Protein AF-A0A7C4Z9X2-F1 (afdb_monomer_lite)

Secondary structure (DSSP, 8-state):
-TTPPPPGGG-EE-TTSPEE-SHHHHHHHHHH--HHHHHHHEETTEEHHHHHHHHHH--HHHHHHHHH--SHHHHHHHHHHHHHHHHHHHHHHHHTTS---------------GGGG-SSSGGGGS-HHHHHHHHHHHHHHHHHHHHHHHHHHSPPPHHHHHHHHHHHHHHHHHHHHHHHHHHTT---HHHHHHHHTHHHHHHHHHHH--HHHHHHHHHHHHHHHHHHHHHHHS----HHHHHHHHTT-PPPTT-

Sequence (255 aa):
MIDKKISEDAYFHVKDGPILSSLLALRIYLRTISYAEFTNHVAAGKNDFADWVEDAFDEKELAKKMRLAQTREQLVWLLDDAFSDWRMEKVIAEQSVEQLPVTTVQGGVQYTDPVELAKEGEFEKYSPDIVRRNEEIGKKYEGIAKNLQQALQNPIPKNIEALTEKIKQRYVDLQVKVSEARRSGKDMLIPALVLRRFPPKLALAQVTREEKDFMIAATILDEAEYELKEAIAQKVQDFKKEVLELAGLAKPPGS

pLDDT: mean 85.67, std 16.79, range [31.86, 98.38]

Radius of gyration: 24.95 Å; chains: 1; bounding box: 63×64×67 Å

Foldseek 3Di:
DQPDFFDPVLWDDQPPDDIHGGLVSVLVCLVVDDPVSCCVQADDQGHVVLVSCCPGVVPPVLSVQVSPDRHSVSNNVSSVVVVVVVVVVVVCVVVVVDDDDDDDDDDDDDDDDPPVPPPDDCPVVPPPVVVVVVVVVVVVVVVVVVLLVVLVVDDQPPVLVVLLVVLVVLLVVLVVLLVVCVVVVFDSPVLVVLSVVQPVLSVVCRSVVDPVSSVVSVVSSVVSVVSSVVRSPDDPPPVVQVVCVVVVNRDDVPD

Structure (mmCIF, N/CA/C/O backbone):
data_AF-A0A7C4Z9X2-F1
#
_entry.id   AF-A0A7C4Z9X2-F1
#
loop_
_atom_site.group_PDB
_atom_site.id
_atom_site.type_symbol
_atom_site.label_atom_id
_atom_site.label_alt_id
_atom_site.label_comp_id
_atom_site.label_asym_id
_atom_site.label_entity_id
_atom_site.label_seq_id
_atom_site.pdbx_PDB_ins_code
_atom_site.Cartn_x
_atom_site.Cartn_y
_atom_site.Cartn_z
_atom_site.occupancy
_atom_site.B_iso_or_equiv
_atom_site.auth_seq_id
_atom_site.auth_comp_id
_atom_site.auth_asym_id
_atom_site.auth_atom_id
_atom_site.pdbx_PDB_model_num
ATOM 1 N N . MET A 1 1 ? -9.774 -15.233 2.588 1.00 64.12 1 MET A N 1
ATOM 2 C CA . MET A 1 1 ? -10.486 -14.966 1.323 1.00 64.12 1 MET A CA 1
ATOM 3 C C . MET A 1 1 ? -9.575 -14.300 0.305 1.00 64.12 1 MET A C 1
ATOM 5 O O . MET A 1 1 ? -9.397 -14.851 -0.766 1.00 64.12 1 MET A O 1
ATOM 9 N N . ILE A 1 2 ? -8.877 -13.225 0.668 1.00 71.00 2 ILE A N 1
ATOM 10 C CA . ILE A 1 2 ? -7.896 -12.551 -0.202 1.00 71.00 2 ILE A CA 1
ATOM 11 C C . ILE A 1 2 ? -6.732 -13.443 -0.678 1.00 71.00 2 ILE A C 1
ATOM 13 O O . ILE A 1 2 ? -6.324 -13.342 -1.831 1.00 71.00 2 ILE A O 1
ATOM 17 N N . ASP A 1 3 ? -6.251 -14.355 0.171 1.00 74.44 3 ASP A N 1
ATOM 18 C CA . ASP A 1 3 ? -5.209 -15.337 -0.185 1.00 74.44 3 ASP A CA 1
ATOM 19 C C . ASP A 1 3 ? -5.788 -16.660 -0.718 1.00 74.44 3 ASP A C 1
ATOM 21 O O . ASP A 1 3 ? -5.108 -17.692 -0.729 1.00 74.44 3 ASP A O 1
ATOM 25 N N . LYS A 1 4 ? -7.074 -16.682 -1.100 1.00 87.50 4 LYS A N 1
ATOM 26 C CA . LYS A 1 4 ? -7.695 -17.878 -1.675 1.00 87.50 4 LYS A CA 1
ATOM 27 C C . LYS A 1 4 ? -6.943 -18.225 -2.957 1.00 87.50 4 LYS A C 1
ATOM 29 O O . LYS A 1 4 ? -6.923 -17.448 -3.908 1.00 87.50 4 LYS A O 1
ATOM 34 N N . LYS A 1 5 ? -6.323 -19.405 -2.970 1.00 91.81 5 LYS A N 1
ATOM 35 C CA . LYS A 1 5 ? -5.740 -19.966 -4.185 1.00 91.81 5 LYS A CA 1
ATOM 36 C C . LYS A 1 5 ? -6.874 -20.372 -5.113 1.00 91.81 5 LYS A C 1
ATOM 38 O O . LYS A 1 5 ? -7.728 -21.168 -4.724 1.00 91.81 5 LYS A O 1
ATOM 43 N N . ILE A 1 6 ? -6.863 -19.819 -6.313 1.00 96.06 6 ILE A N 1
ATOM 44 C CA . ILE A 1 6 ? -7.743 -20.218 -7.407 1.00 96.06 6 ILE A CA 1
ATOM 45 C C . ILE A 1 6 ? -6.983 -21.170 -8.334 1.00 96.06 6 ILE A C 1
ATOM 47 O O . ILE A 1 6 ? -5.751 -21.217 -8.310 1.00 96.06 6 ILE A O 1
ATOM 51 N N . SER A 1 7 ? -7.720 -21.966 -9.100 1.00 96.50 7 SER A N 1
ATOM 52 C CA . SER A 1 7 ? -7.134 -22.873 -10.086 1.00 96.50 7 SER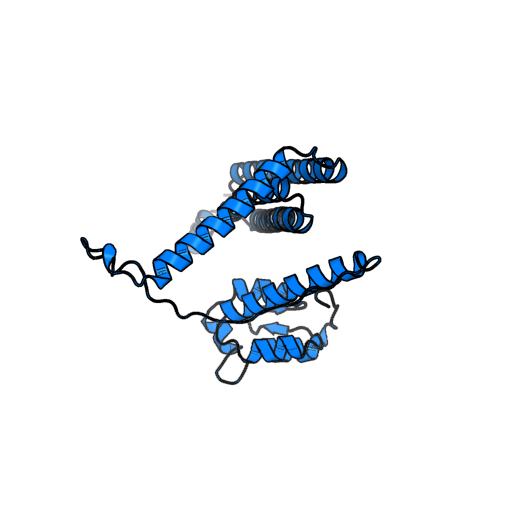 A CA 1
ATOM 53 C C . SER A 1 7 ? -6.625 -22.090 -11.307 1.00 96.50 7 SER A C 1
ATOM 55 O O . SER A 1 7 ? -7.079 -20.975 -11.560 1.00 96.50 7 SER A O 1
ATOM 57 N N . GLU A 1 8 ? -5.652 -22.639 -12.040 1.00 96.12 8 GLU A N 1
ATOM 58 C CA . GLU A 1 8 ? -4.988 -21.939 -13.155 1.00 96.12 8 GLU A CA 1
ATOM 59 C C . GLU A 1 8 ? -5.938 -21.623 -14.318 1.00 96.12 8 GLU A C 1
ATOM 61 O O . GLU A 1 8 ? -5.779 -20.612 -14.993 1.00 96.12 8 GLU A O 1
ATOM 66 N N . ASP A 1 9 ? -6.963 -22.451 -14.518 1.00 97.38 9 ASP A N 1
ATOM 67 C CA . ASP A 1 9 ? -8.052 -22.230 -15.476 1.00 97.38 9 ASP A CA 1
ATOM 68 C C . ASP A 1 9 ? -8.963 -21.054 -15.096 1.00 97.38 9 ASP A C 1
ATOM 70 O O . ASP A 1 9 ? -9.650 -20.507 -15.956 1.00 97.38 9 ASP A O 1
ATOM 74 N N . ALA A 1 10 ? -8.938 -20.638 -13.829 1.00 97.38 10 ALA A N 1
ATOM 75 C CA . ALA A 1 10 ? -9.663 -19.478 -13.327 1.00 97.38 10 ALA A CA 1
ATOM 76 C C . ALA A 1 10 ? -8.807 -18.200 -13.307 1.00 97.38 10 ALA A C 1
ATOM 78 O O . ALA A 1 10 ? -9.257 -17.177 -12.789 1.00 97.38 10 ALA A O 1
ATOM 79 N N . TYR A 1 11 ? -7.574 -18.217 -13.823 1.00 98.12 11 TYR A N 1
ATOM 80 C CA . TYR A 1 11 ? -6.762 -17.004 -13.912 1.00 98.12 11 TYR A CA 1
ATOM 81 C C . TYR A 1 11 ? -7.354 -15.995 -14.901 1.00 98.12 11 TYR A C 1
ATOM 83 O O . TYR A 1 11 ? -7.917 -16.350 -15.936 1.00 98.12 11 TYR A O 1
ATOM 91 N N . PHE A 1 12 ? -7.193 -14.706 -14.603 1.00 97.88 12 PHE A N 1
ATOM 92 C CA . PHE A 1 12 ? -7.608 -13.651 -15.520 1.00 97.88 12 PHE A CA 1
ATOM 93 C C . PHE A 1 12 ? -6.487 -13.347 -16.509 1.00 97.88 12 PHE A C 1
ATOM 95 O O . PHE A 1 12 ? -5.417 -12.862 -16.128 1.00 97.88 12 PHE A O 1
ATOM 102 N N . HIS A 1 13 ? -6.742 -13.612 -17.786 1.00 97.38 13 HIS A N 1
ATOM 103 C CA . HIS A 1 13 ? -5.801 -13.344 -18.866 1.00 97.38 13 HIS A CA 1
ATOM 104 C C . HIS A 1 13 ? -6.081 -11.973 -19.480 1.00 97.38 13 HIS A C 1
ATOM 106 O O . HIS A 1 13 ? -6.995 -11.806 -20.289 1.00 97.38 13 HIS A O 1
ATOM 112 N N . VAL A 1 14 ? -5.272 -10.986 -19.104 1.00 95.94 14 VAL A N 1
ATOM 113 C CA . VAL A 1 14 ? -5.287 -9.672 -19.745 1.00 95.94 14 VAL A CA 1
ATOM 114 C C . VAL A 1 14 ? -4.715 -9.808 -21.158 1.00 95.94 14 VAL A C 1
ATOM 116 O O . VAL A 1 14 ? -3.639 -10.376 -21.333 1.00 95.94 14 VAL A O 1
ATOM 119 N N . LYS A 1 15 ? -5.422 -9.278 -22.166 1.00 89.25 15 LYS A N 1
ATOM 120 C CA . LYS A 1 15 ? -5.135 -9.495 -23.598 1.00 89.25 15 LYS A CA 1
ATOM 121 C C . LYS A 1 15 ? -3.672 -9.242 -23.992 1.00 89.25 15 LYS A C 1
ATOM 123 O O . LYS A 1 15 ? -3.125 -10.018 -24.764 1.00 89.25 15 LYS A O 1
ATOM 128 N N . ASP A 1 16 ? -3.062 -8.200 -23.434 1.00 90.50 16 ASP A N 1
ATOM 129 C CA . ASP A 1 16 ? -1.675 -7.794 -23.703 1.00 90.50 16 ASP A CA 1
ATOM 130 C C . ASP A 1 16 ? -0.889 -7.558 -22.398 1.00 90.50 16 ASP A C 1
ATOM 132 O O . ASP A 1 16 ? 0.103 -6.829 -22.367 1.00 90.50 16 ASP A O 1
ATOM 136 N N . GLY A 1 17 ? -1.360 -8.145 -21.295 1.00 92.25 17 GLY A N 1
ATOM 137 C CA . GLY A 1 17 ? -0.909 -7.808 -19.950 1.00 92.25 17 GLY A CA 1
ATOM 138 C C . GLY A 1 17 ? -0.559 -9.020 -19.089 1.00 92.25 17 GLY A C 1
ATOM 139 O O . GLY A 1 17 ? -0.419 -10.141 -19.583 1.00 92.25 17 GLY A O 1
ATOM 140 N N . PRO A 1 18 ? -0.368 -8.802 -17.779 1.00 95.44 18 PRO A N 1
ATOM 141 C CA . PRO A 1 18 ? -0.047 -9.876 -16.854 1.00 95.44 18 PRO A CA 1
ATOM 142 C C . PRO A 1 18 ? -1.241 -10.815 -16.650 1.00 95.44 18 PRO A C 1
ATOM 144 O O . PRO A 1 18 ? -2.403 -10.432 -16.780 1.00 95.44 18 PRO A O 1
ATOM 147 N N . ILE A 1 19 ? -0.940 -12.048 -16.251 1.00 97.44 19 ILE A N 1
ATOM 148 C CA . ILE A 1 19 ? -1.946 -12.989 -15.759 1.00 97.44 19 ILE A CA 1
ATOM 149 C C . ILE A 1 19 ? -2.253 -12.634 -14.302 1.00 97.44 19 ILE A C 1
ATOM 151 O O . ILE A 1 19 ? -1.339 -12.563 -13.476 1.00 97.44 19 ILE A O 1
ATOM 155 N N . LEU A 1 20 ? -3.528 -12.420 -13.973 1.00 97.50 20 LEU A N 1
ATOM 156 C CA . LEU A 1 20 ? -3.952 -12.122 -12.605 1.00 97.50 20 LEU A CA 1
ATOM 157 C C . LEU A 1 20 ? -4.438 -13.407 -11.932 1.00 97.50 20 LEU A C 1
ATOM 159 O O . LEU A 1 20 ? -5.389 -14.042 -12.381 1.00 97.50 20 LEU A O 1
ATOM 163 N N . SER A 1 21 ? -3.782 -13.776 -10.835 1.00 96.19 21 SER A N 1
ATOM 164 C CA . SER A 1 21 ? -4.060 -15.001 -10.071 1.00 96.19 21 SER A CA 1
ATOM 165 C 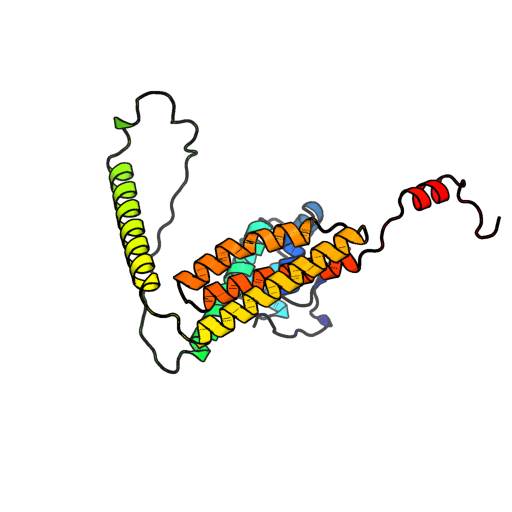C . SER A 1 21 ? -4.581 -14.737 -8.653 1.00 96.19 21 SER A C 1
ATOM 167 O O . SER A 1 21 ? -4.825 -15.669 -7.893 1.00 96.19 21 SER A O 1
ATOM 169 N N . SER A 1 22 ? -4.726 -13.467 -8.260 1.00 96.25 22 SER A N 1
ATOM 170 C CA . SER A 1 22 ? -5.201 -13.055 -6.932 1.00 96.25 22 SER A CA 1
ATOM 171 C C . SER A 1 22 ? -5.831 -11.661 -6.963 1.00 96.25 22 SER A C 1
ATOM 173 O O . SER A 1 22 ? -5.515 -10.847 -7.836 1.00 96.25 22 SER A O 1
ATOM 175 N N . LEU A 1 23 ? -6.652 -11.341 -5.955 1.00 96.06 23 LEU A N 1
ATOM 176 C CA . LEU A 1 23 ? -7.191 -9.987 -5.759 1.00 96.06 23 LEU A CA 1
ATOM 177 C C . LEU A 1 23 ? -6.084 -8.943 -5.536 1.00 96.06 23 LEU A C 1
ATOM 179 O O . LEU A 1 23 ? -6.234 -7.784 -5.920 1.00 96.06 23 LEU A O 1
ATOM 183 N N . LEU A 1 24 ? -4.947 -9.345 -4.954 1.00 93.12 24 LEU A N 1
ATOM 184 C CA . LEU A 1 24 ? -3.793 -8.462 -4.779 1.00 93.12 24 LEU A CA 1
ATOM 185 C C . LEU A 1 24 ? -3.137 -8.135 -6.123 1.00 93.12 24 LEU A C 1
ATOM 187 O O . LEU A 1 24 ? -2.832 -6.970 -6.378 1.00 93.12 24 LEU A O 1
ATOM 191 N N . ALA A 1 25 ? -2.966 -9.137 -6.992 1.00 94.50 25 ALA A N 1
ATOM 192 C CA . ALA A 1 25 ? -2.464 -8.926 -8.347 1.00 94.50 25 ALA A CA 1
ATOM 193 C C . ALA A 1 25 ? -3.390 -7.990 -9.135 1.00 94.50 25 ALA A C 1
ATOM 195 O O . ALA A 1 25 ? -2.906 -7.047 -9.757 1.00 94.50 25 ALA A O 1
ATOM 196 N N . LEU A 1 26 ? -4.712 -8.175 -9.026 1.00 97.12 26 LEU A N 1
ATOM 197 C CA . LEU A 1 26 ? -5.694 -7.263 -9.616 1.00 97.12 26 LEU A CA 1
ATOM 198 C C . LEU A 1 26 ? -5.560 -5.840 -9.071 1.00 97.12 26 LEU A C 1
ATOM 200 O O . LEU A 1 26 ? -5.526 -4.895 -9.850 1.00 97.12 26 LEU A O 1
ATOM 204 N N . ARG A 1 27 ? -5.439 -5.663 -7.753 1.00 95.75 27 ARG A N 1
ATOM 205 C CA . ARG A 1 27 ? -5.253 -4.342 -7.137 1.00 95.75 27 ARG A CA 1
ATOM 206 C C . ARG A 1 27 ? -3.993 -3.638 -7.646 1.00 95.75 27 ARG A C 1
ATOM 208 O O . ARG A 1 27 ? -4.036 -2.442 -7.920 1.00 95.75 27 ARG A O 1
ATOM 215 N N . ILE A 1 28 ? -2.873 -4.357 -7.736 1.00 93.25 28 ILE A N 1
ATOM 216 C CA . ILE A 1 28 ? -1.605 -3.817 -8.250 1.00 93.25 28 ILE A CA 1
ATOM 217 C C . ILE A 1 28 ? -1.766 -3.439 -9.723 1.00 93.25 28 ILE A C 1
ATOM 219 O O . ILE A 1 28 ? -1.449 -2.313 -10.099 1.00 93.25 28 ILE A O 1
ATOM 223 N N . TYR A 1 29 ? -2.326 -4.341 -10.529 1.00 96.81 29 TYR A N 1
ATOM 224 C CA . TYR A 1 29 ? -2.567 -4.117 -11.949 1.00 96.81 29 TYR A CA 1
ATOM 225 C C . TYR A 1 29 ? -3.504 -2.927 -12.197 1.00 96.81 29 TYR A C 1
ATOM 227 O O . TYR A 1 29 ? -3.189 -2.055 -12.997 1.00 96.81 29 TYR A O 1
ATOM 235 N N . LEU A 1 30 ? -4.593 -2.789 -11.435 1.00 97.12 30 LEU A N 1
ATOM 236 C CA . LEU A 1 30 ? -5.489 -1.633 -11.520 1.00 97.12 30 LEU A CA 1
ATOM 237 C C . LEU A 1 30 ? -4.800 -0.307 -11.183 1.00 97.12 30 LEU A C 1
ATOM 239 O O . LEU A 1 30 ? -5.279 0.732 -11.607 1.00 97.12 30 LEU A O 1
ATOM 243 N N . ARG A 1 31 ? -3.688 -0.282 -10.444 1.00 95.81 31 ARG A N 1
ATOM 244 C CA . ARG A 1 31 ? -2.950 0.970 -10.193 1.00 95.81 31 ARG A CA 1
ATOM 245 C C . ARG A 1 31 ? -2.045 1.368 -11.356 1.00 95.81 31 ARG A C 1
ATOM 247 O O . ARG A 1 31 ? -1.718 2.546 -11.482 1.00 95.81 31 ARG A O 1
ATOM 254 N N . THR A 1 32 ? -1.654 0.412 -12.194 1.00 93.94 32 THR A N 1
ATOM 255 C CA . THR A 1 32 ? -0.685 0.611 -13.280 1.00 93.94 32 THR A CA 1
ATOM 256 C C . THR A 1 32 ? -1.305 0.532 -14.674 1.00 93.94 32 THR A C 1
ATOM 258 O O . THR A 1 32 ? -0.707 1.043 -15.619 1.00 93.94 32 THR A O 1
ATOM 261 N N . ILE A 1 33 ? -2.506 -0.041 -14.809 1.00 96.38 33 ILE A N 1
ATOM 262 C CA . ILE A 1 33 ? -3.223 -0.184 -16.079 1.00 96.38 33 ILE A CA 1
ATOM 263 C C . ILE A 1 33 ? -3.446 1.175 -16.753 1.00 96.38 33 ILE A C 1
ATOM 265 O O . ILE A 1 33 ? -3.785 2.180 -16.108 1.00 96.38 33 ILE A O 1
ATOM 269 N N . SER A 1 34 ? -3.262 1.193 -18.075 1.00 95.25 34 SER A N 1
ATOM 270 C CA . SER A 1 34 ? -3.529 2.365 -18.905 1.00 95.25 34 SER A CA 1
ATOM 271 C C . SER A 1 34 ? -5.034 2.633 -19.028 1.00 95.25 34 SER A C 1
ATOM 273 O O . SER A 1 34 ? -5.857 1.728 -18.909 1.00 95.25 34 SER A O 1
ATOM 275 N N . TYR A 1 35 ? -5.415 3.882 -19.308 1.00 94.56 35 TYR A N 1
ATOM 276 C CA . TYR A 1 35 ? -6.829 4.230 -19.486 1.00 94.56 35 TYR A CA 1
ATOM 277 C C . TYR A 1 35 ? -7.486 3.450 -20.638 1.00 94.56 35 TYR A C 1
ATOM 279 O O . TYR A 1 35 ? -8.582 2.924 -20.472 1.00 94.56 35 TYR A O 1
ATOM 287 N N . ALA A 1 36 ? -6.799 3.330 -21.780 1.00 95.00 36 ALA A N 1
ATOM 288 C CA . ALA A 1 36 ? -7.320 2.627 -22.953 1.00 95.00 36 ALA A CA 1
ATOM 289 C C . ALA A 1 36 ? -7.579 1.137 -22.668 1.00 95.00 36 ALA A C 1
ATOM 291 O O . ALA A 1 36 ? -8.615 0.591 -23.043 1.00 95.00 36 ALA A O 1
ATOM 292 N N . GLU A 1 37 ? -6.656 0.486 -21.965 1.00 95.44 37 GLU A N 1
ATOM 293 C CA . GLU A 1 37 ? -6.790 -0.916 -21.569 1.00 95.44 37 GLU A CA 1
ATOM 294 C C . GLU A 1 37 ? -7.879 -1.105 -20.508 1.00 95.44 37 GLU A C 1
ATOM 296 O O . GLU A 1 37 ? -8.687 -2.025 -20.611 1.00 95.44 37 GLU A O 1
ATOM 301 N N . PHE A 1 38 ? -7.986 -0.179 -19.551 1.00 96.69 38 PHE A N 1
ATOM 302 C CA . PHE A 1 38 ? -9.059 -0.178 -18.559 1.00 96.69 38 PHE A CA 1
ATOM 303 C C . PHE A 1 38 ? -10.444 -0.129 -19.209 1.00 96.69 38 PHE A C 1
ATOM 305 O O . PHE A 1 38 ? -11.310 -0.932 -18.866 1.00 96.69 38 PHE A O 1
ATOM 312 N N . THR A 1 39 ? -10.642 0.749 -20.197 1.00 95.75 39 THR A N 1
ATOM 313 C CA . THR A 1 39 ? -11.924 0.876 -20.907 1.00 95.75 39 THR A CA 1
ATOM 314 C C . THR A 1 39 ? -12.304 -0.353 -21.738 1.00 95.75 39 THR A C 1
ATOM 316 O O . THR A 1 39 ? -13.475 -0.518 -22.070 1.00 95.75 39 THR A O 1
ATOM 319 N N . ASN A 1 40 ? -11.353 -1.242 -22.055 1.00 95.62 40 ASN A N 1
ATOM 320 C CA . ASN A 1 40 ? -11.662 -2.510 -22.728 1.00 95.62 40 ASN A CA 1
ATOM 321 C C . ASN A 1 40 ? -12.316 -3.527 -21.780 1.00 95.62 40 ASN A C 1
ATOM 323 O O . ASN A 1 40 ? -13.101 -4.364 -22.225 1.00 95.62 40 ASN A O 1
ATOM 327 N N . HIS A 1 41 ? -11.994 -3.447 -20.487 1.00 97.00 41 HIS A N 1
ATOM 328 C CA . HIS A 1 41 ? -12.500 -4.345 -19.448 1.00 97.00 41 HIS A CA 1
ATOM 329 C C . HIS A 1 41 ? -13.691 -3.765 -18.682 1.00 97.00 41 HIS A C 1
ATOM 331 O O . HIS A 1 41 ? -14.547 -4.509 -18.201 1.00 97.00 41 HIS A O 1
ATOM 337 N N . VAL A 1 42 ? -13.754 -2.436 -18.580 1.00 97.25 42 VAL A N 1
ATOM 338 C CA . VAL A 1 42 ? -14.794 -1.708 -17.852 1.00 97.25 42 VAL A CA 1
ATOM 339 C C . VAL A 1 42 ? -15.479 -0.730 -18.798 1.00 97.25 42 VAL A C 1
ATOM 341 O O . VAL A 1 42 ? -14.895 0.262 -19.229 1.00 97.25 42 VAL A O 1
ATOM 344 N N . ALA A 1 43 ? -16.741 -1.012 -19.105 1.00 94.75 43 ALA A N 1
ATOM 345 C CA . ALA A 1 43 ? -17.594 -0.204 -19.966 1.00 94.75 43 ALA A CA 1
ATOM 346 C C . ALA A 1 43 ? -18.980 -0.016 -19.330 1.00 94.75 43 ALA A C 1
ATOM 348 O O . ALA A 1 43 ? -19.302 -0.594 -18.291 1.00 94.75 43 ALA A O 1
ATOM 349 N N . ALA A 1 44 ? -19.835 0.798 -19.952 1.00 92.12 44 ALA A N 1
ATOM 350 C CA . ALA A 1 44 ? -21.198 0.994 -19.469 1.00 92.12 44 ALA A CA 1
ATOM 351 C C . ALA A 1 44 ? -21.956 -0.349 -19.431 1.00 92.12 44 ALA A C 1
ATOM 353 O O . ALA A 1 44 ? -22.251 -0.934 -20.470 1.00 92.12 44 ALA A O 1
ATOM 354 N N . GLY A 1 45 ? -22.251 -0.836 -18.222 1.00 89.56 45 GLY A N 1
ATOM 355 C CA . GLY A 1 45 ? -22.955 -2.102 -18.000 1.00 89.56 45 GLY A CA 1
ATOM 356 C C . GLY A 1 45 ? -22.092 -3.366 -18.087 1.00 89.56 45 GLY A C 1
ATOM 357 O O . GLY A 1 45 ? -22.649 -4.458 -18.023 1.00 89.56 45 GLY A O 1
ATOM 358 N N . LYS A 1 46 ? -20.763 -3.245 -18.210 1.00 96.00 46 LYS A N 1
ATOM 359 C CA . LYS A 1 46 ? -19.834 -4.385 -18.260 1.00 96.00 46 LYS A CA 1
ATOM 360 C C . LYS A 1 46 ? -18.614 -4.120 -17.385 1.00 96.00 46 LYS A C 1
ATOM 362 O O . LYS A 1 46 ? -17.976 -3.080 -17.525 1.00 96.00 46 LYS A O 1
ATOM 367 N N . ASN A 1 47 ? -18.269 -5.065 -16.516 1.00 98.19 47 ASN A N 1
ATOM 368 C CA . ASN A 1 47 ? -17.040 -5.006 -15.736 1.00 98.19 47 ASN A CA 1
ATOM 369 C C . ASN A 1 47 ? -16.445 -6.412 -15.611 1.00 98.19 47 ASN A C 1
ATOM 371 O O . ASN A 1 47 ? -16.805 -7.161 -14.704 1.00 98.19 47 ASN A O 1
ATOM 375 N N . ASP A 1 48 ? -15.510 -6.733 -16.507 1.00 98.38 48 ASP A N 1
ATOM 376 C CA . ASP A 1 48 ? -14.874 -8.055 -16.582 1.00 98.38 48 ASP A CA 1
ATOM 377 C C . ASP A 1 48 ? -14.149 -8.422 -15.280 1.00 98.38 48 ASP A C 1
ATOM 379 O O . ASP A 1 48 ? -14.092 -9.590 -14.900 1.00 98.38 48 ASP A O 1
ATOM 383 N N . PHE A 1 49 ? -13.616 -7.424 -14.564 1.00 98.38 49 PHE A N 1
ATOM 384 C CA . PHE A 1 49 ? -12.969 -7.656 -13.276 1.00 98.38 49 PHE A CA 1
ATOM 385 C C . PHE A 1 49 ? -13.979 -8.074 -12.213 1.00 98.38 49 PHE A C 1
ATOM 387 O O . PHE A 1 49 ? -13.674 -8.938 -11.401 1.00 98.38 49 PHE A O 1
ATOM 394 N N . ALA A 1 50 ? -15.170 -7.475 -12.200 1.00 98.25 50 ALA A N 1
ATOM 395 C CA . ALA A 1 50 ? -16.207 -7.840 -11.242 1.00 98.25 50 ALA A CA 1
ATOM 396 C C . ALA A 1 50 ? -16.722 -9.264 -11.485 1.00 98.25 50 ALA A C 1
ATOM 398 O O . ALA A 1 50 ? -16.878 -10.016 -10.526 1.00 98.25 50 ALA A O 1
ATOM 399 N N . ASP A 1 51 ? -16.931 -9.637 -12.750 1.00 98.25 51 ASP A N 1
ATOM 400 C CA . ASP A 1 51 ? -17.367 -10.986 -13.123 1.00 98.25 51 ASP A CA 1
ATOM 401 C C . ASP A 1 51 ? -16.310 -12.026 -12.727 1.00 98.25 51 ASP A C 1
ATOM 403 O O . ASP A 1 51 ? -16.621 -13.007 -12.058 1.00 98.25 51 ASP A O 1
ATOM 407 N N . TRP A 1 52 ? -15.031 -11.747 -12.994 1.00 98.31 52 TRP A N 1
ATOM 408 C CA . TRP A 1 52 ? -13.938 -12.608 -12.544 1.00 98.31 52 TRP A CA 1
ATOM 409 C C . TRP A 1 52 ? -13.841 -12.733 -11.017 1.00 98.31 52 TRP A C 1
ATOM 411 O O . TRP A 1 52 ? -13.610 -13.825 -10.501 1.00 98.31 52 TRP A O 1
ATOM 421 N N . VAL A 1 53 ? -14.015 -11.632 -10.277 1.00 97.62 53 VAL A N 1
ATOM 422 C CA . VAL A 1 53 ? -13.997 -11.650 -8.806 1.00 97.62 53 VAL A CA 1
ATOM 423 C C . VAL A 1 53 ? -15.134 -12.509 -8.246 1.00 97.62 53 VAL A C 1
ATOM 425 O O . VAL A 1 53 ? -14.920 -13.260 -7.293 1.00 97.62 53 VAL A O 1
ATOM 428 N N . GLU A 1 54 ? -16.321 -12.443 -8.849 1.00 97.44 54 GLU A N 1
ATOM 429 C CA . GLU A 1 54 ? -17.437 -13.312 -8.481 1.00 97.44 54 GLU A CA 1
ATOM 430 C C . GLU A 1 54 ? -17.137 -14.778 -8.799 1.00 97.44 54 GLU A C 1
ATOM 432 O O . GLU A 1 54 ? -17.211 -15.617 -7.905 1.00 97.44 54 GLU A O 1
ATOM 437 N N . ASP A 1 55 ? -16.730 -15.081 -10.030 1.00 97.38 55 ASP A N 1
ATOM 438 C CA . ASP A 1 55 ? -16.601 -16.461 -10.500 1.00 97.38 55 ASP A CA 1
ATOM 439 C C . ASP A 1 55 ? -15.391 -17.187 -9.888 1.00 97.38 55 ASP A C 1
ATOM 441 O O . ASP A 1 55 ? -15.496 -18.338 -9.459 1.00 97.38 55 ASP A O 1
ATOM 445 N N . ALA A 1 56 ? -14.232 -16.526 -9.806 1.00 97.12 56 ALA A N 1
ATOM 446 C CA . ALA A 1 56 ? -13.003 -17.152 -9.317 1.00 97.12 56 ALA A CA 1
ATOM 447 C C . ALA A 1 56 ? -12.923 -17.177 -7.779 1.00 97.12 56 ALA A C 1
ATOM 449 O O . ALA A 1 56 ? -12.418 -18.140 -7.188 1.00 97.12 56 ALA A O 1
ATOM 450 N N . PHE A 1 57 ? -13.428 -16.140 -7.100 1.00 95.69 57 PHE A N 1
ATOM 451 C CA . PHE A 1 57 ? -13.277 -16.000 -5.647 1.00 95.69 57 PHE A CA 1
ATOM 452 C C . PHE A 1 57 ? -14.566 -16.253 -4.855 1.00 95.69 57 PHE A C 1
ATOM 454 O O . PHE A 1 57 ? -14.454 -16.539 -3.661 1.00 95.69 57 PHE A O 1
ATOM 461 N N . ASP A 1 58 ? -15.734 -16.312 -5.506 1.00 95.88 58 ASP A N 1
ATOM 462 C CA . ASP A 1 58 ? -17.071 -16.388 -4.882 1.00 95.88 58 ASP A CA 1
ATOM 463 C C . ASP A 1 58 ? -17.394 -15.150 -4.014 1.00 95.88 58 ASP A C 1
ATOM 465 O O . ASP A 1 58 ? -18.126 -15.216 -3.029 1.00 95.88 58 ASP A O 1
ATOM 469 N N . GLU A 1 59 ? -16.839 -13.988 -4.382 1.00 95.69 59 GLU A N 1
ATOM 470 C CA . GLU A 1 59 ? -16.950 -12.719 -3.642 1.00 95.69 59 GLU A CA 1
ATOM 471 C C . GLU A 1 59 ? -18.102 -11.846 -4.171 1.00 95.69 59 GLU A C 1
ATOM 473 O O . GLU A 1 59 ? -17.911 -10.735 -4.676 1.00 95.69 59 GLU A O 1
ATOM 478 N N . LYS A 1 60 ? -19.332 -12.358 -4.069 1.00 96.81 60 LYS A N 1
ATOM 479 C CA . LYS A 1 60 ? -20.536 -11.779 -4.704 1.00 96.81 60 LYS A CA 1
ATOM 480 C C . LYS A 1 60 ? -20.816 -10.328 -4.317 1.00 96.81 60 LYS A C 1
ATOM 482 O O . LYS A 1 60 ? -21.149 -9.506 -5.171 1.00 96.81 60 LYS A O 1
ATOM 487 N N . GLU A 1 61 ? -20.677 -9.988 -3.036 1.00 95.88 61 GLU A N 1
ATOM 488 C CA . GLU A 1 61 ? -20.952 -8.627 -2.556 1.00 95.88 61 GLU A CA 1
ATOM 489 C C . GLU A 1 61 ? -19.901 -7.624 -3.042 1.00 95.88 61 GLU A C 1
ATOM 491 O O . GLU A 1 61 ? -20.244 -6.512 -3.454 1.00 95.88 61 GLU A O 1
ATOM 496 N N . LEU A 1 62 ? -18.625 -8.018 -3.062 1.00 96.19 62 LEU A N 1
ATOM 497 C CA . LEU A 1 62 ? -17.557 -7.192 -3.618 1.00 96.19 62 LEU A CA 1
ATOM 498 C C . LEU A 1 62 ? -17.751 -7.002 -5.125 1.00 96.19 62 LEU A C 1
ATOM 500 O O . LEU A 1 62 ? -17.733 -5.866 -5.597 1.00 96.19 62 LEU A O 1
ATOM 504 N N . ALA A 1 63 ? -18.025 -8.078 -5.864 1.00 97.75 63 ALA A N 1
ATOM 505 C CA . ALA A 1 63 ? -18.307 -8.021 -7.295 1.00 97.75 63 ALA A CA 1
ATOM 506 C C . ALA A 1 63 ? -19.497 -7.102 -7.609 1.00 97.75 63 ALA A C 1
ATOM 508 O O . ALA A 1 63 ? -19.415 -6.236 -8.481 1.00 97.75 63 ALA A O 1
ATOM 509 N N . LYS A 1 64 ? -20.588 -7.200 -6.841 1.00 97.31 64 LYS A N 1
ATOM 510 C CA . LYS A 1 64 ? -21.749 -6.307 -6.963 1.00 97.31 64 LYS A CA 1
ATOM 511 C C . LYS A 1 64 ? -21.372 -4.836 -6.779 1.00 97.31 64 LYS A C 1
ATOM 513 O O . LYS A 1 64 ? -21.808 -4.007 -7.576 1.00 97.31 64 LYS A O 1
ATOM 518 N N . LYS A 1 65 ? -20.548 -4.504 -5.777 1.00 97.12 65 LYS A N 1
ATOM 519 C CA . LYS A 1 65 ? -20.023 -3.138 -5.598 1.00 97.12 65 LYS A CA 1
ATOM 520 C C . LYS A 1 65 ? -19.131 -2.726 -6.777 1.00 97.12 65 LYS A C 1
ATOM 522 O O . LYS A 1 65 ? -19.280 -1.621 -7.292 1.00 97.12 65 LYS A O 1
ATOM 527 N N . MET A 1 66 ? -18.251 -3.613 -7.245 1.00 97.62 66 MET A N 1
ATOM 528 C CA . MET A 1 66 ? -17.339 -3.355 -8.366 1.00 97.62 66 MET A CA 1
ATOM 529 C C . MET A 1 66 ? -18.079 -3.085 -9.682 1.00 97.62 66 MET A C 1
ATOM 531 O O . MET A 1 66 ? -17.656 -2.218 -10.439 1.00 97.62 66 MET A O 1
ATOM 535 N N . ARG A 1 67 ? -19.217 -3.739 -9.946 1.00 97.75 67 ARG A N 1
ATOM 536 C CA . ARG A 1 67 ? -20.046 -3.454 -11.137 1.00 97.75 67 ARG A CA 1
ATOM 537 C C . ARG A 1 67 ? -20.582 -2.022 -11.180 1.00 97.75 67 ARG A C 1
ATOM 539 O O . ARG A 1 67 ? -20.853 -1.513 -12.263 1.00 97.75 67 ARG A O 1
ATOM 546 N N . LEU A 1 68 ? -20.738 -1.376 -10.023 1.00 96.50 68 LEU A N 1
ATOM 547 C CA . LEU A 1 68 ? -21.174 0.020 -9.927 1.00 96.50 68 LEU A CA 1
ATOM 548 C C . LEU A 1 68 ? -20.018 1.015 -10.098 1.00 96.50 68 LEU A C 1
ATOM 550 O O . LEU A 1 68 ? -20.263 2.196 -10.341 1.00 96.50 68 LEU A O 1
ATOM 554 N N . ALA A 1 69 ? -18.771 0.561 -9.965 1.00 96.44 69 ALA A N 1
ATOM 555 C CA . ALA A 1 69 ? -17.598 1.404 -10.130 1.00 96.44 69 ALA A CA 1
ATOM 556 C C . ALA A 1 69 ? -17.313 1.644 -11.617 1.00 96.44 69 ALA A C 1
ATOM 558 O O . ALA A 1 69 ? -17.202 0.711 -12.411 1.00 96.44 69 ALA A O 1
ATOM 559 N N . GLN A 1 70 ? -17.175 2.916 -11.981 1.00 93.81 70 GLN A N 1
ATOM 560 C CA . GLN A 1 70 ? -16.925 3.365 -13.353 1.00 93.81 70 GLN A CA 1
ATOM 561 C C . GLN A 1 70 ? -15.488 3.837 -13.561 1.00 93.81 70 GLN A C 1
ATOM 563 O O . GLN A 1 70 ? -15.054 4.014 -14.698 1.00 93.81 70 GLN A O 1
ATOM 568 N N . THR A 1 71 ? -14.746 4.058 -12.475 1.00 96.25 71 THR A N 1
ATOM 569 C CA . THR A 1 71 ? -13.352 4.485 -12.542 1.00 96.25 71 THR A CA 1
ATOM 570 C C . THR A 1 71 ? -12.423 3.464 -11.911 1.00 96.25 71 THR A C 1
ATOM 572 O O . THR A 1 71 ? -12.778 2.696 -11.011 1.00 96.25 71 THR A O 1
ATOM 575 N N . ARG A 1 72 ? -11.182 3.491 -12.382 1.00 97.06 72 ARG A N 1
ATOM 576 C CA . ARG A 1 72 ? -10.083 2.686 -11.863 1.00 97.06 72 ARG A CA 1
ATOM 577 C C . ARG A 1 72 ? -9.847 2.958 -10.378 1.00 97.06 72 ARG A C 1
ATOM 579 O O . ARG A 1 72 ? -9.684 2.029 -9.597 1.00 97.06 72 ARG A O 1
ATOM 586 N N . GLU A 1 73 ? -9.899 4.223 -9.974 1.00 94.94 73 GLU A N 1
ATOM 587 C CA . GLU A 1 73 ? -9.696 4.661 -8.593 1.00 94.94 73 GLU A CA 1
ATOM 588 C C . GLU A 1 73 ? -10.796 4.132 -7.663 1.00 94.94 73 GLU A C 1
ATOM 590 O O . GLU A 1 73 ? -10.495 3.716 -6.547 1.00 94.94 73 GLU A O 1
ATOM 595 N N . GLN A 1 74 ? -12.050 4.079 -8.130 1.00 96.56 74 GLN A N 1
ATOM 596 C CA . GLN A 1 74 ? -13.156 3.482 -7.375 1.00 96.56 74 GLN A CA 1
ATOM 597 C C . GLN A 1 74 ? -12.948 1.980 -7.161 1.00 96.56 74 GLN A C 1
ATOM 599 O O . GLN A 1 74 ? -13.162 1.490 -6.055 1.00 96.56 74 GLN A O 1
ATOM 604 N N . LEU A 1 75 ? -12.498 1.250 -8.186 1.00 97.81 75 LEU A N 1
ATOM 605 C CA . LEU A 1 75 ? -12.199 -0.178 -8.054 1.00 97.81 75 LEU A CA 1
ATOM 606 C C . LEU A 1 75 ? -11.024 -0.435 -7.108 1.00 97.81 75 LEU A C 1
ATOM 608 O O . LEU A 1 75 ? -11.110 -1.319 -6.260 1.00 97.81 75 LEU A O 1
ATOM 612 N N . VAL A 1 76 ? -9.950 0.356 -7.206 1.00 96.75 76 VAL A N 1
ATOM 613 C CA . VAL A 1 76 ? -8.816 0.272 -6.271 1.00 96.75 76 VAL A CA 1
ATOM 614 C C . VAL A 1 76 ? -9.279 0.536 -4.842 1.00 96.75 76 VAL A C 1
ATOM 616 O O . VAL A 1 76 ? -8.893 -0.209 -3.947 1.00 96.75 76 VAL A O 1
ATOM 619 N N . TRP A 1 77 ? -10.125 1.548 -4.636 1.00 95.38 77 TRP A N 1
ATOM 620 C CA . TRP A 1 77 ? -10.683 1.858 -3.324 1.00 95.38 77 TRP A CA 1
ATOM 621 C C . TRP A 1 77 ? -11.546 0.717 -2.775 1.00 95.38 77 TRP A C 1
ATOM 623 O O . TRP A 1 77 ? -11.355 0.330 -1.631 1.00 95.38 77 TRP A O 1
ATOM 633 N N . LEU A 1 78 ? -12.434 0.131 -3.586 1.00 96.56 78 LEU A N 1
ATOM 634 C CA . LEU A 1 78 ? -13.263 -1.014 -3.179 1.00 96.56 78 LEU A CA 1
ATOM 635 C C . LEU A 1 78 ? -12.425 -2.232 -2.791 1.00 96.56 78 LEU A C 1
ATOM 637 O O . LEU A 1 78 ? -12.755 -2.933 -1.837 1.00 96.56 78 LEU A O 1
ATOM 641 N N . LEU A 1 79 ? -11.339 -2.480 -3.523 1.00 95.94 79 LEU A N 1
ATOM 642 C CA . LEU A 1 79 ? -10.390 -3.515 -3.147 1.00 95.94 79 LEU A CA 1
ATOM 643 C C . LEU A 1 79 ? -9.711 -3.140 -1.826 1.00 95.94 79 LEU A C 1
ATOM 645 O O . LEU A 1 79 ? -9.753 -3.936 -0.899 1.00 95.94 79 LEU A O 1
ATOM 649 N N . ASP A 1 80 ? -9.135 -1.939 -1.704 1.00 92.75 80 ASP A N 1
ATOM 650 C CA . ASP A 1 80 ? -8.493 -1.447 -0.471 1.00 92.75 80 ASP A CA 1
ATOM 651 C C . ASP A 1 80 ? -9.406 -1.556 0.768 1.00 92.75 80 ASP A C 1
ATOM 653 O O . ASP A 1 80 ? -8.945 -1.951 1.843 1.00 92.75 80 ASP A O 1
ATOM 657 N N . ASP A 1 81 ? -10.692 -1.251 0.604 1.00 92.31 81 ASP A N 1
ATOM 658 C CA . ASP A 1 81 ? -11.749 -1.405 1.607 1.00 92.31 81 ASP A CA 1
ATOM 659 C C . ASP A 1 81 ? -11.928 -2.882 1.993 1.00 92.31 81 ASP A C 1
ATOM 661 O O . ASP A 1 81 ? -11.746 -3.242 3.154 1.00 92.31 81 ASP A O 1
ATOM 665 N N . ALA A 1 82 ? -12.113 -3.773 1.012 1.00 92.06 82 ALA A N 1
ATOM 666 C CA . ALA A 1 82 ? -12.223 -5.216 1.246 1.00 92.06 82 ALA A CA 1
ATOM 667 C C . ALA A 1 82 ? -10.970 -5.824 1.914 1.00 92.06 82 ALA A C 1
ATOM 669 O O . ALA A 1 82 ? -11.077 -6.701 2.773 1.00 92.06 82 ALA A O 1
ATOM 670 N N . PHE A 1 83 ? -9.770 -5.341 1.564 1.00 88.25 83 PHE A N 1
ATOM 671 C CA . PHE A 1 83 ? -8.517 -5.721 2.228 1.00 88.25 83 PHE A CA 1
ATOM 672 C C . PHE A 1 83 ? -8.480 -5.277 3.692 1.00 88.25 83 PHE A C 1
ATOM 674 O O . PHE A 1 83 ? -7.940 -5.993 4.540 1.00 88.25 83 PHE A O 1
ATOM 681 N N . SER A 1 84 ? -9.034 -4.102 3.986 1.00 86.19 84 SER A N 1
ATOM 682 C CA . SER A 1 84 ? -9.074 -3.540 5.333 1.00 86.19 84 SER A CA 1
ATOM 683 C C . SER A 1 84 ? -10.078 -4.283 6.210 1.00 86.19 84 SER A C 1
ATOM 685 O O . SER A 1 84 ? -9.707 -4.715 7.302 1.00 86.19 84 SER A O 1
ATOM 687 N N . ASP A 1 85 ? -11.289 -4.514 5.703 1.00 81.44 85 ASP A N 1
ATOM 688 C CA . ASP A 1 85 ? -12.346 -5.257 6.395 1.00 81.44 85 ASP A CA 1
ATOM 689 C C . ASP A 1 85 ? -11.887 -6.670 6.746 1.00 81.44 85 ASP A C 1
ATOM 691 O O . ASP A 1 85 ? -11.951 -7.070 7.907 1.00 81.44 85 ASP A O 1
ATOM 695 N N . TRP A 1 86 ? -11.292 -7.393 5.793 1.00 79.31 86 TRP A N 1
ATOM 696 C CA . TRP A 1 86 ? -10.763 -8.731 6.059 1.00 79.31 86 TRP A CA 1
ATOM 697 C C . TRP A 1 86 ? -9.653 -8.729 7.115 1.00 79.31 86 TRP A C 1
ATOM 699 O O . TRP A 1 86 ? -9.598 -9.607 7.981 1.00 79.31 86 TRP A O 1
ATOM 709 N N . ARG A 1 87 ? -8.740 -7.751 7.057 1.00 74.31 87 ARG A N 1
ATOM 710 C CA . ARG A 1 87 ? -7.655 -7.654 8.041 1.00 74.31 87 ARG A CA 1
ATOM 711 C C . ARG A 1 87 ? -8.224 -7.404 9.435 1.00 74.31 87 ARG A C 1
ATOM 713 O O . ARG A 1 87 ? -7.730 -7.992 10.393 1.00 74.31 87 ARG A O 1
ATOM 720 N N . MET A 1 88 ? -9.269 -6.585 9.536 1.00 72.06 88 MET A N 1
ATOM 721 C CA . MET A 1 88 ? -9.966 -6.324 10.792 1.00 72.06 88 MET A CA 1
ATOM 722 C C . MET A 1 88 ? -10.751 -7.542 11.275 1.00 72.06 88 MET A C 1
ATOM 724 O O . MET A 1 88 ? -10.654 -7.869 12.450 1.00 72.06 88 MET A O 1
ATOM 728 N N . GLU A 1 89 ? -11.454 -8.263 10.402 1.00 71.69 89 GLU A N 1
ATOM 729 C CA . GLU A 1 89 ? -12.146 -9.508 10.755 1.00 71.69 89 GLU A CA 1
ATOM 730 C C . GLU A 1 89 ? -11.182 -10.577 11.254 1.00 71.69 89 GLU A C 1
ATOM 732 O O . GLU A 1 89 ? -11.501 -11.281 12.204 1.00 71.69 89 GLU A O 1
ATOM 737 N N . LYS A 1 90 ? -9.987 -10.687 10.663 1.00 73.50 90 LYS A N 1
ATOM 738 C CA . LYS A 1 90 ? -8.970 -11.630 11.131 1.00 73.50 90 LYS A CA 1
ATOM 739 C C . LYS A 1 90 ? -8.452 -11.250 12.517 1.00 73.50 90 LYS A C 1
ATOM 741 O O . LYS A 1 90 ? -8.372 -12.114 13.381 1.00 73.50 90 LYS A O 1
ATOM 746 N N . VAL A 1 91 ? -8.175 -9.964 12.747 1.00 67.56 91 VAL A N 1
ATOM 747 C CA . VAL A 1 91 ? -7.783 -9.452 14.070 1.00 67.56 91 VAL A CA 1
ATOM 748 C C . VAL A 1 91 ? -8.905 -9.672 15.084 1.00 67.56 91 VAL A C 1
ATOM 750 O O . VAL A 1 91 ? -8.642 -10.142 16.183 1.00 67.56 91 VAL A O 1
ATOM 753 N N . ILE A 1 92 ? -10.160 -9.410 14.714 1.00 65.81 92 ILE A N 1
ATOM 754 C CA . ILE A 1 92 ? -11.323 -9.651 15.570 1.00 65.81 92 ILE A CA 1
ATOM 755 C C . ILE A 1 92 ? -11.488 -11.146 15.825 1.00 65.81 92 ILE A C 1
ATOM 757 O O . ILE A 1 92 ? -11.677 -11.515 16.970 1.00 65.81 92 ILE A O 1
ATOM 761 N N . ALA A 1 93 ? -11.379 -12.029 14.834 1.00 69.12 93 ALA A N 1
ATOM 762 C CA . ALA A 1 93 ? -11.476 -13.476 15.026 1.00 69.12 93 ALA A CA 1
ATOM 763 C C . ALA A 1 93 ? -10.346 -14.018 15.918 1.00 69.12 93 ALA A C 1
ATOM 765 O O . ALA A 1 93 ? -10.584 -14.898 16.742 1.00 69.12 93 ALA A O 1
ATOM 766 N N . GLU A 1 94 ? -9.140 -13.458 15.801 1.00 69.75 94 GLU A N 1
ATOM 767 C CA . GLU A 1 94 ? -7.998 -13.767 16.668 1.00 69.75 94 GLU A CA 1
ATOM 768 C C . GLU A 1 94 ? -8.162 -13.180 18.087 1.00 69.75 94 GLU A C 1
ATOM 770 O O . GLU A 1 94 ? -7.658 -13.761 19.046 1.00 69.75 94 GLU A O 1
ATOM 775 N N . GLN A 1 95 ? -8.902 -12.074 18.249 1.00 52.38 95 GLN A N 1
ATOM 776 C CA . GLN A 1 95 ? -9.145 -11.394 19.532 1.00 52.38 95 GLN A CA 1
ATOM 777 C C . GLN A 1 95 ? -10.500 -11.728 20.191 1.00 52.38 95 GLN A C 1
ATOM 779 O O . GLN A 1 95 ? -10.678 -11.459 21.377 1.00 52.38 95 GLN A O 1
ATOM 784 N N . SER A 1 96 ? -11.440 -12.371 19.488 1.00 48.81 96 SER A N 1
ATOM 785 C CA . SER A 1 96 ? -12.802 -12.720 19.950 1.00 48.81 96 SER A CA 1
ATOM 786 C C . SER A 1 96 ? -12.834 -13.874 20.958 1.00 48.81 96 SER A C 1
ATOM 788 O O . SER A 1 96 ? -13.845 -14.560 21.105 1.00 48.81 96 SER A O 1
ATOM 790 N N . VAL A 1 97 ? -11.749 -14.055 21.707 1.00 53.53 97 VAL A N 1
ATOM 791 C CA . VAL A 1 97 ? -11.783 -14.748 22.995 1.00 53.53 97 VAL A CA 1
ATOM 792 C C . VAL A 1 97 ? -12.486 -13.887 24.066 1.00 53.53 97 VAL A C 1
ATOM 794 O O . VAL A 1 97 ? -12.924 -14.442 25.063 1.00 53.53 97 VAL A O 1
ATOM 797 N N . GLU A 1 98 ? -12.737 -12.587 23.851 1.00 48.06 98 GLU A N 1
ATOM 798 C CA . GLU A 1 98 ? -13.553 -11.748 24.755 1.00 48.06 98 GLU A CA 1
ATOM 799 C C . GLU A 1 98 ? -14.290 -10.634 23.972 1.00 48.06 98 GLU A C 1
ATOM 801 O O . GLU A 1 98 ? -13.655 -9.835 23.291 1.00 48.06 98 GLU A O 1
ATOM 806 N N . GLN A 1 99 ? -15.631 -10.567 24.026 1.00 43.84 99 GLN A N 1
ATOM 807 C CA . GLN A 1 99 ? -16.442 -9.611 23.238 1.00 43.84 99 GLN A CA 1
ATOM 808 C C . GLN A 1 99 ? -17.015 -8.427 24.043 1.00 43.84 99 GLN A C 1
ATOM 810 O O . GLN A 1 99 ? -17.479 -8.605 25.168 1.00 43.84 99 GLN A O 1
ATOM 815 N N . LEU A 1 100 ? -17.127 -7.258 23.385 1.00 38.62 100 LEU A N 1
ATOM 816 C CA . LEU A 1 100 ? -18.060 -6.151 23.690 1.00 38.62 100 LEU A CA 1
ATOM 817 C C . LEU A 1 100 ? -18.608 -5.498 22.386 1.00 38.62 100 LEU A C 1
ATOM 819 O O . LEU A 1 100 ? -17.939 -5.581 21.356 1.00 38.62 100 LEU A O 1
ATOM 823 N N . PRO A 1 101 ? -19.797 -4.845 22.401 1.00 44.22 101 PRO A N 1
ATOM 824 C CA . PRO A 1 101 ? -20.524 -4.422 21.190 1.00 44.22 101 PRO A CA 1
ATOM 825 C C . PRO A 1 101 ? -20.288 -2.953 20.763 1.00 44.22 101 PRO A C 1
ATOM 827 O O . PRO A 1 101 ? -20.055 -2.086 21.604 1.00 44.22 101 PRO A O 1
ATOM 830 N N . VAL A 1 102 ? -20.433 -2.655 19.457 1.00 33.44 102 VAL A N 1
ATOM 831 C CA . VAL A 1 102 ? -20.339 -1.300 18.853 1.00 33.44 102 VAL A CA 1
ATOM 832 C C . VAL A 1 102 ? -21.472 -1.056 17.836 1.00 33.44 102 VAL A C 1
ATOM 834 O O . VAL A 1 102 ? -21.879 -1.976 17.130 1.00 33.44 102 VAL A O 1
ATOM 837 N N . THR A 1 103 ? -21.954 0.194 17.741 1.00 41.25 103 THR A N 1
ATOM 838 C CA . THR A 1 103 ? -23.045 0.659 16.852 1.00 41.25 103 THR A CA 1
ATOM 839 C C . THR A 1 103 ? -22.588 1.789 15.904 1.00 41.25 103 THR A C 1
ATOM 841 O O . THR A 1 103 ? -21.813 2.656 16.306 1.00 41.25 103 THR A O 1
ATOM 844 N N . THR A 1 104 ? -23.111 1.817 14.667 1.00 37.16 104 THR A N 1
ATOM 845 C CA . THR A 1 104 ? -22.710 2.708 13.542 1.00 37.16 104 THR A CA 1
ATOM 846 C C . THR A 1 104 ? -23.797 3.739 13.164 1.00 37.16 104 THR A C 1
ATOM 848 O O . THR A 1 104 ? -24.982 3.443 13.292 1.00 37.16 104 THR A O 1
ATOM 851 N N . VAL A 1 105 ? -23.418 4.925 12.642 1.00 35.22 105 VAL A N 1
ATOM 852 C CA . VAL A 1 105 ? -24.327 5.991 12.128 1.00 35.22 105 VAL A CA 1
ATOM 853 C C . VAL A 1 105 ? -23.880 6.497 10.736 1.00 35.22 105 VAL A C 1
ATOM 855 O O . VAL A 1 105 ? -22.684 6.659 10.503 1.00 35.22 105 VAL A O 1
ATOM 858 N N . GLN A 1 106 ? -24.834 6.758 9.822 1.00 35.78 106 GLN A N 1
ATOM 859 C CA . GLN A 1 106 ? -24.651 7.180 8.412 1.00 35.78 106 GLN A CA 1
ATOM 860 C C . GLN A 1 106 ? -24.992 8.670 8.148 1.00 35.78 106 GLN A C 1
ATOM 862 O O . GLN A 1 106 ? -25.935 9.193 8.737 1.00 35.78 106 GLN A O 1
ATOM 867 N N . GLY A 1 107 ? -24.308 9.314 7.182 1.00 41.81 107 GLY A N 1
ATOM 868 C CA . GLY A 1 107 ? -24.739 10.574 6.535 1.00 41.81 107 GLY A CA 1
ATOM 869 C C . GLY A 1 107 ? -23.668 11.244 5.644 1.00 41.81 107 GLY A C 1
ATOM 870 O O . GLY A 1 107 ? -22.574 11.530 6.119 1.00 41.81 107 GLY A O 1
ATOM 871 N N . GLY A 1 108 ? -23.970 11.490 4.357 1.00 35.03 108 GLY A N 1
ATOM 872 C CA . GLY A 1 108 ? -23.056 12.064 3.344 1.00 35.03 108 GLY A CA 1
ATOM 873 C C . GLY A 1 108 ? -23.188 13.585 3.130 1.00 35.03 108 GLY A C 1
ATOM 874 O O . GLY A 1 108 ? -24.233 14.164 3.415 1.00 35.03 108 GLY A O 1
ATOM 875 N N . VAL A 1 109 ? -22.129 14.236 2.621 1.00 31.86 109 VAL A N 1
ATOM 876 C CA . VAL A 1 109 ? -22.026 15.704 2.441 1.00 31.86 109 VAL A CA 1
ATOM 877 C C . VAL A 1 109 ? -21.544 16.050 1.020 1.00 31.86 109 VAL A C 1
ATOM 879 O O . VAL A 1 109 ? -20.594 15.439 0.536 1.00 31.86 109 VAL A O 1
ATOM 882 N N . GLN A 1 110 ? -22.171 17.040 0.368 1.00 34.25 110 GLN A N 1
ATOM 8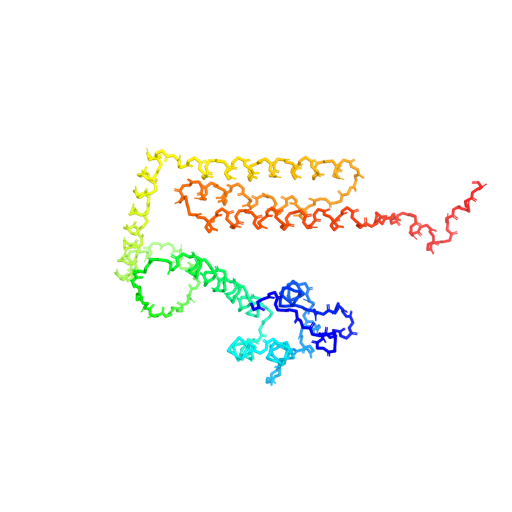83 C CA . GLN A 1 110 ? -21.696 17.657 -0.884 1.00 34.25 110 GLN A CA 1
ATOM 884 C C . GLN A 1 110 ? -20.646 18.748 -0.606 1.00 34.25 110 GLN A C 1
ATOM 886 O O . GLN A 1 110 ? -20.788 19.508 0.350 1.00 34.25 110 GLN A O 1
ATOM 891 N N . TYR A 1 111 ? -19.617 18.844 -1.454 1.00 31.92 111 TYR A N 1
ATOM 892 C CA . TYR A 1 111 ? -18.531 19.826 -1.339 1.00 31.92 111 TYR A CA 1
ATOM 893 C C . TYR A 1 111 ? -18.639 20.925 -2.403 1.00 31.92 111 TYR A C 1
ATOM 895 O O . TYR A 1 111 ? -18.785 20.632 -3.588 1.00 31.92 111 TYR A O 1
ATOM 903 N N . THR A 1 112 ? -18.497 22.178 -1.973 1.00 47.81 112 THR A N 1
ATOM 904 C CA . THR A 1 112 ? -18.230 23.350 -2.823 1.00 47.81 112 THR A CA 1
ATOM 905 C C . THR A 1 112 ? -16.799 23.833 -2.589 1.00 47.81 112 THR A C 1
ATOM 907 O O . THR A 1 112 ? -16.308 23.764 -1.460 1.00 47.81 112 THR A O 1
ATOM 910 N N . ASP A 1 113 ? -16.134 24.298 -3.649 1.00 39.59 113 ASP A N 1
ATOM 911 C CA . ASP A 1 113 ? -14.719 24.690 -3.653 1.00 39.59 113 ASP A CA 1
ATOM 912 C C . ASP A 1 113 ? -14.459 25.925 -2.751 1.00 39.59 113 ASP A C 1
ATOM 914 O O . ASP A 1 113 ? -15.014 26.996 -3.010 1.00 39.59 113 ASP A O 1
ATOM 918 N N . PRO A 1 114 ? -13.654 25.814 -1.672 1.00 47.75 114 PRO A N 1
ATOM 919 C CA . PRO A 1 114 ? -13.462 26.893 -0.697 1.00 47.75 114 PRO A CA 1
ATOM 920 C C . PRO A 1 114 ? -12.616 28.074 -1.193 1.00 47.75 114 PRO A C 1
ATOM 922 O O . PRO A 1 114 ? -12.572 29.108 -0.525 1.00 47.75 114 PRO A O 1
ATOM 925 N N . VAL A 1 115 ? -11.896 27.932 -2.310 1.00 52.19 115 VAL A N 1
ATOM 926 C CA . VAL A 1 115 ? -10.847 28.895 -2.688 1.00 52.19 115 VAL A CA 1
ATOM 927 C C . VAL A 1 115 ? -11.413 30.155 -3.364 1.00 52.19 115 VAL A C 1
ATOM 929 O O . VAL A 1 115 ? -10.794 31.216 -3.287 1.00 52.19 115 VAL A O 1
ATOM 932 N N . GLU A 1 116 ? -12.619 30.109 -3.938 1.00 53.84 116 GLU A N 1
ATOM 933 C CA . GLU A 1 116 ? -13.231 31.282 -4.593 1.00 53.84 116 GLU A CA 1
ATOM 934 C C . GLU A 1 116 ? -13.877 32.297 -3.632 1.00 53.84 116 GLU A C 1
ATOM 936 O O . GLU A 1 116 ? -14.101 33.444 -4.018 1.00 53.84 116 GLU A O 1
ATOM 941 N N . LEU A 1 117 ? -14.122 31.934 -2.369 1.00 51.78 117 LEU A N 1
ATOM 942 C CA . LEU A 1 117 ? -14.899 32.751 -1.420 1.00 51.78 117 LEU A CA 1
ATOM 943 C C . LEU A 1 117 ? -14.054 33.573 -0.425 1.00 51.78 117 LEU A C 1
ATOM 945 O O . LEU A 1 117 ? -14.597 34.266 0.433 1.00 51.78 117 LEU A O 1
ATOM 949 N N . ALA A 1 118 ? -12.723 33.528 -0.521 1.00 50.88 118 ALA A N 1
ATOM 950 C CA . ALA A 1 118 ? -11.815 34.178 0.433 1.00 50.88 118 ALA A CA 1
ATOM 951 C C . ALA A 1 118 ? -11.387 35.611 0.041 1.00 50.88 118 ALA A C 1
ATOM 953 O O . ALA A 1 118 ? -10.329 36.077 0.468 1.00 50.88 118 ALA A O 1
ATOM 954 N N . LYS A 1 119 ? -12.178 36.327 -0.769 1.00 56.25 119 LYS A N 1
ATOM 955 C CA . LYS A 1 119 ? -11.920 37.744 -1.074 1.00 56.25 119 LYS A CA 1
ATOM 956 C C . LYS A 1 119 ? -12.659 38.651 -0.084 1.00 56.25 119 LYS A C 1
ATOM 958 O O . LYS A 1 119 ? -13.877 38.713 -0.078 1.00 56.25 119 LYS A O 1
ATOM 963 N N . GLU A 1 120 ? -11.855 39.320 0.742 1.00 53.97 120 GLU A N 1
ATOM 964 C CA . GLU A 1 120 ? -12.108 40.572 1.472 1.00 53.97 120 GLU A CA 1
ATOM 965 C C . GLU A 1 120 ? -13.420 40.681 2.281 1.00 53.97 120 GLU A C 1
ATOM 967 O O . GLU A 1 120 ? -14.431 41.202 1.829 1.00 53.97 120 GLU A O 1
ATOM 972 N N . GLY A 1 121 ? -13.353 40.290 3.559 1.00 58.09 121 GLY A N 1
ATOM 973 C CA . GLY A 1 121 ? -14.178 40.892 4.619 1.00 58.09 121 GLY A CA 1
ATOM 974 C C . GLY A 1 121 ? -15.560 40.289 4.891 1.00 58.09 121 GLY A C 1
ATOM 975 O O . GLY A 1 121 ? -16.122 40.576 5.940 1.00 58.09 121 GLY A O 1
ATOM 976 N N . GLU A 1 122 ? -16.095 39.404 4.046 1.00 53.66 122 GLU A N 1
ATOM 977 C CA . GLU A 1 122 ? -17.422 38.795 4.286 1.00 53.66 122 GLU A CA 1
ATOM 978 C C . GLU A 1 122 ? -17.405 37.538 5.180 1.00 53.66 122 GLU A C 1
ATOM 980 O O . GLU A 1 122 ? -18.425 36.866 5.344 1.00 53.66 122 GLU A O 1
ATOM 985 N N . PHE A 1 123 ? -16.272 37.221 5.823 1.00 54.53 123 PHE A N 1
ATOM 986 C CA . PHE A 1 123 ? -16.168 36.027 6.672 1.00 54.53 123 PHE A CA 1
ATOM 987 C C . PHE A 1 123 ? -17.066 36.069 7.924 1.00 54.53 123 PHE A C 1
ATOM 989 O O . PHE A 1 123 ? -17.439 35.030 8.464 1.00 54.53 123 PHE A O 1
ATOM 996 N N . GLU A 1 124 ? -17.491 37.254 8.361 1.00 54.97 124 GLU A N 1
ATO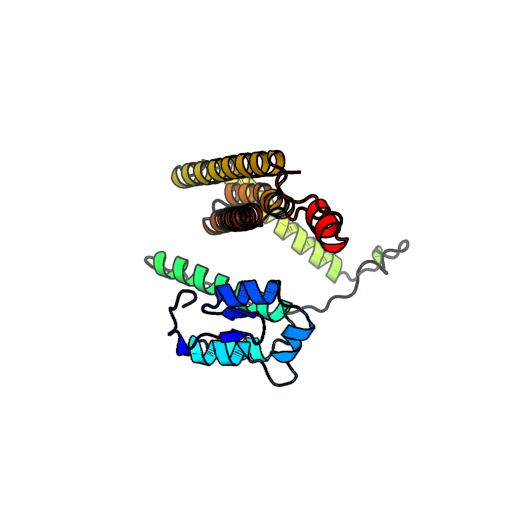M 997 C CA . GLU A 1 124 ? -18.427 37.402 9.487 1.00 54.97 124 GLU A CA 1
ATOM 998 C C . GLU A 1 124 ? -19.873 37.017 9.131 1.00 54.97 124 GLU A C 1
ATOM 1000 O O . GLU A 1 124 ? -20.728 36.934 10.010 1.00 54.97 124 GLU A O 1
ATOM 1005 N N . LYS A 1 125 ? -20.155 36.734 7.852 1.00 56.94 125 LYS A N 1
ATOM 1006 C CA . LYS A 1 125 ? -21.485 36.351 7.363 1.00 56.94 125 LYS A CA 1
ATOM 1007 C C . LYS A 1 125 ? -21.663 34.844 7.161 1.00 56.94 125 LYS A C 1
ATOM 1009 O O . LYS A 1 125 ? -22.758 34.417 6.790 1.00 56.94 125 LYS A O 1
ATOM 1014 N N . TYR A 1 126 ? -20.619 34.036 7.371 1.00 61.03 126 TYR A N 1
ATOM 1015 C CA . TYR A 1 126 ? -20.738 32.583 7.248 1.00 61.03 126 TYR A CA 1
ATOM 1016 C C . TYR A 1 126 ? -21.744 32.043 8.262 1.00 61.03 126 TYR A C 1
ATOM 1018 O O . TYR A 1 126 ? -21.742 32.439 9.427 1.00 61.03 126 TYR A O 1
ATOM 1026 N N . SER A 1 127 ? -22.609 31.141 7.782 1.00 73.56 127 SER A N 1
ATOM 1027 C CA . SER A 1 127 ? -23.696 30.543 8.557 1.00 73.56 127 SER A CA 1
ATOM 1028 C C . SER A 1 127 ? -23.206 30.145 9.957 1.00 73.56 127 SER A C 1
ATOM 1030 O O . SER A 1 127 ? -22.172 29.472 10.046 1.00 73.56 127 SER A O 1
ATOM 1032 N N . PRO A 1 128 ? -23.934 30.489 11.038 1.00 81.44 128 PRO A N 1
ATOM 1033 C CA . PRO A 1 128 ? -23.664 30.006 12.394 1.00 81.44 128 PRO A CA 1
ATOM 1034 C C . PRO A 1 128 ? -23.383 28.495 12.467 1.00 81.44 128 PRO A C 1
ATOM 1036 O O . PRO A 1 128 ? -22.644 28.042 13.340 1.00 81.44 128 PRO A O 1
ATOM 1039 N N . ASP A 1 129 ? -23.896 27.719 11.508 1.00 79.44 129 ASP A N 1
ATOM 1040 C CA . ASP A 1 129 ? -23.616 26.292 11.358 1.00 79.44 129 ASP A CA 1
ATOM 1041 C C . ASP A 1 129 ? -22.143 25.965 11.068 1.00 79.44 129 ASP A C 1
ATOM 1043 O O . ASP A 1 129 ? -21.634 24.969 11.579 1.00 79.44 129 ASP A O 1
ATOM 1047 N N . ILE A 1 130 ? -21.437 26.775 10.269 1.00 75.88 130 ILE A N 1
ATOM 1048 C CA . ILE A 1 130 ? -20.014 26.564 9.948 1.00 75.88 130 ILE A CA 1
ATOM 1049 C C . ILE A 1 130 ? -19.158 26.851 11.178 1.00 75.88 130 ILE A C 1
ATOM 1051 O O . ILE A 1 130 ? -18.266 26.066 11.498 1.00 75.88 130 ILE A O 1
ATOM 1055 N N . VAL A 1 131 ? -19.456 27.939 11.895 1.00 79.75 131 VAL A N 1
ATOM 1056 C CA . VAL A 1 131 ? -18.770 28.281 13.148 1.00 79.75 131 VAL A CA 1
ATOM 1057 C C . VAL A 1 131 ? -18.992 27.174 14.178 1.00 79.75 131 VAL A C 1
ATOM 1059 O O . VAL A 1 131 ? -18.019 26.627 14.693 1.00 79.75 131 VAL A O 1
ATOM 1062 N N . ARG A 1 132 ? -20.247 26.743 14.383 1.00 86.25 132 ARG A N 1
ATOM 1063 C CA . ARG A 1 132 ? -20.579 25.629 15.286 1.00 86.25 132 ARG A CA 1
ATOM 1064 C C . ARG A 1 132 ? -19.854 24.340 14.894 1.00 86.25 132 ARG A C 1
ATOM 1066 O O . ARG A 1 132 ? -19.270 23.682 15.749 1.00 86.25 132 ARG A O 1
ATOM 1073 N N . ARG A 1 133 ? -19.834 23.990 13.603 1.00 79.50 133 ARG A N 1
ATOM 1074 C CA . ARG A 1 133 ? -19.135 22.796 13.104 1.00 79.50 133 ARG A CA 1
ATOM 1075 C C . ARG A 1 133 ? -17.627 22.882 13.339 1.00 79.50 133 ARG A C 1
ATOM 1077 O O . ARG A 1 133 ? -17.021 21.891 13.734 1.00 79.50 133 ARG A O 1
ATOM 1084 N N . ASN A 1 134 ? -17.016 24.044 13.130 1.00 75.00 134 ASN A N 1
ATOM 1085 C CA . ASN A 1 134 ? -15.591 24.245 13.392 1.00 75.00 134 ASN A CA 1
ATOM 1086 C C . ASN A 1 134 ? -15.268 24.164 14.888 1.00 75.00 134 ASN A C 1
ATOM 1088 O O . ASN A 1 134 ? -14.255 23.571 15.251 1.00 75.00 134 ASN A O 1
ATOM 1092 N N . GLU A 1 135 ? -16.134 24.682 15.761 1.00 87.56 135 GLU A N 1
ATOM 1093 C CA . GLU A 1 135 ? -15.996 24.522 17.212 1.00 87.56 135 GLU A CA 1
ATOM 1094 C C . GLU A 1 135 ? -16.122 23.056 17.649 1.00 87.56 135 GLU A C 1
ATOM 1096 O O . GLU A 1 135 ? -15.330 22.585 18.467 1.00 87.56 135 GLU A O 1
ATOM 1101 N N . GLU A 1 136 ? -17.080 22.308 17.095 1.00 89.38 136 GLU A N 1
ATOM 1102 C CA . GLU A 1 136 ? -17.234 20.867 17.340 1.00 89.38 136 GLU A CA 1
ATOM 1103 C C . GLU A 1 136 ? -15.994 20.085 16.887 1.00 89.38 136 GLU A C 1
ATOM 1105 O O . GLU A 1 136 ? -15.486 19.229 17.617 1.00 89.38 136 GLU A O 1
ATOM 1110 N N . ILE A 1 137 ? -15.465 20.417 15.707 1.00 77.56 137 ILE A N 1
ATOM 1111 C CA . ILE A 1 137 ? -14.219 19.853 15.184 1.00 77.56 137 ILE A CA 1
ATOM 1112 C C . ILE A 1 137 ? -13.042 20.200 16.108 1.00 77.56 137 ILE A C 1
ATOM 1114 O O . ILE A 1 137 ? -12.255 19.315 16.447 1.00 77.56 137 ILE A O 1
ATOM 1118 N N . GLY A 1 138 ? -12.938 21.453 16.558 1.00 81.19 138 GLY A N 1
ATOM 1119 C CA . GLY A 1 138 ? -11.906 21.910 17.488 1.00 81.19 138 GLY A CA 1
ATOM 1120 C C . GLY A 1 138 ? -11.928 21.133 18.803 1.00 81.19 138 GLY A C 1
ATOM 1121 O O . GLY A 1 138 ? -10.913 20.553 19.186 1.00 81.19 138 GLY A O 1
ATOM 1122 N N . LYS A 1 139 ? -13.103 21.013 19.436 1.00 89.94 139 LYS A N 1
ATOM 1123 C CA . LYS A 1 139 ? -13.299 20.224 20.667 1.00 89.94 139 LYS A CA 1
ATOM 1124 C C . LYS A 1 139 ? -12.931 18.752 20.472 1.00 89.94 139 LYS A C 1
ATOM 1126 O O . LYS A 1 139 ? -12.307 18.148 21.345 1.00 89.94 139 LYS A O 1
ATOM 1131 N N . LYS A 1 140 ? -13.280 18.169 19.318 1.00 83.81 140 LYS A N 1
ATOM 1132 C CA . LYS A 1 140 ? -12.898 16.793 18.971 1.00 83.81 140 LYS A CA 1
ATOM 1133 C C . LYS A 1 140 ? -11.376 16.636 18.915 1.00 83.81 140 LYS A C 1
ATOM 1135 O O . LYS A 1 140 ? -10.847 15.688 19.493 1.00 83.81 140 LYS A O 1
ATOM 1140 N N . TYR A 1 141 ? -10.670 17.552 18.253 1.00 77.69 141 TYR A N 1
ATOM 1141 C CA . TYR A 1 141 ? -9.209 17.498 18.165 1.00 77.69 141 TYR A CA 1
ATOM 1142 C C . TYR A 1 141 ? -8.516 17.778 19.498 1.00 77.69 141 TYR A C 1
ATOM 1144 O O . TYR A 1 141 ? -7.513 17.134 19.790 1.00 77.69 141 TYR A O 1
ATOM 1152 N N . GLU A 1 142 ? -9.058 18.665 20.329 1.00 84.81 142 GLU A N 1
ATOM 1153 C CA . GLU A 1 142 ? -8.542 18.918 21.676 1.00 84.81 142 GLU A CA 1
ATOM 1154 C C . GLU A 1 142 ? -8.639 17.665 22.560 1.00 84.81 142 GLU A C 1
ATOM 1156 O O . GLU A 1 142 ? -7.671 17.290 23.225 1.00 84.81 142 GLU A O 1
ATOM 1161 N N . GLY A 1 143 ? -9.768 16.948 22.497 1.00 83.69 143 GLY A N 1
ATOM 1162 C CA . GLY A 1 143 ? -9.930 15.661 23.176 1.00 83.69 143 GLY A CA 1
ATOM 1163 C C . GLY A 1 143 ? -8.916 14.615 22.704 1.00 83.69 143 GLY A C 1
ATOM 1164 O O . GLY A 1 143 ? -8.277 13.956 23.525 1.00 83.69 143 GLY A O 1
ATOM 1165 N N . ILE A 1 144 ? -8.708 14.505 21.387 1.00 77.38 144 ILE A N 1
ATOM 1166 C CA . ILE A 1 144 ? -7.687 13.616 20.813 1.00 77.38 144 ILE A CA 1
ATOM 1167 C C . ILE A 1 144 ? -6.291 14.017 21.307 1.00 77.38 144 ILE A C 1
ATOM 1169 O O . ILE A 1 144 ? -5.551 13.162 21.786 1.00 77.38 144 ILE A O 1
ATOM 1173 N N . ALA A 1 145 ? -5.934 15.302 21.255 1.00 78.00 145 ALA A N 1
ATOM 1174 C CA . ALA A 1 145 ? -4.631 15.797 21.693 1.00 78.00 145 ALA A CA 1
ATOM 1175 C C . ALA A 1 145 ? -4.366 15.496 23.176 1.00 78.00 145 ALA A C 1
ATOM 1177 O O . ALA A 1 145 ? -3.278 15.035 23.523 1.00 78.00 145 ALA A O 1
ATOM 1178 N N . LYS A 1 146 ? -5.372 15.674 24.039 1.00 88.38 146 LYS A N 1
ATOM 1179 C CA . LYS A 1 146 ? -5.281 15.340 25.465 1.00 88.38 146 LYS A CA 1
ATOM 1180 C C . LYS A 1 146 ? -5.058 13.843 25.689 1.00 88.38 146 LYS A C 1
ATOM 1182 O O . LYS A 1 146 ? -4.194 13.470 26.480 1.00 88.38 146 LYS A O 1
ATOM 1187 N N . ASN A 1 147 ? -5.781 12.990 24.961 1.00 82.94 147 ASN A N 1
ATOM 1188 C CA . ASN A 1 147 ? -5.604 11.538 25.033 1.00 82.94 147 ASN A CA 1
ATOM 1189 C C . ASN A 1 147 ? -4.202 11.117 24.573 1.00 82.94 147 ASN A C 1
ATOM 1191 O O . ASN A 1 147 ? -3.567 10.296 25.229 1.00 82.94 147 ASN A O 1
ATOM 1195 N N . LEU A 1 148 ? -3.686 11.713 23.492 1.00 80.69 148 LEU A N 1
ATOM 1196 C CA . LEU A 1 148 ? -2.324 11.461 23.011 1.00 80.69 148 LEU A CA 1
ATOM 1197 C C . LEU A 1 148 ? -1.281 11.924 24.037 1.00 80.69 148 LEU A C 1
ATOM 1199 O O . LEU A 1 148 ? -0.332 11.198 24.320 1.00 80.69 148 LEU A O 1
ATOM 1203 N N . GLN A 1 149 ? -1.470 13.098 24.645 1.00 86.19 149 GLN A N 1
ATOM 1204 C CA . GLN A 1 149 ? -0.577 13.606 25.686 1.00 86.19 149 GLN A CA 1
ATOM 1205 C C . GLN A 1 149 ? -0.554 12.691 26.916 1.00 86.19 149 GLN A C 1
ATOM 1207 O O . GLN A 1 149 ? 0.512 12.435 27.470 1.00 86.19 149 GLN A O 1
ATOM 1212 N N . GLN A 1 150 ? -1.708 12.158 27.320 1.00 88.31 150 GLN A N 1
ATOM 1213 C CA . GLN A 1 150 ? -1.789 11.177 28.399 1.00 88.31 150 GLN A CA 1
ATOM 1214 C C . GLN A 1 150 ? -1.140 9.844 28.002 1.00 88.31 150 GLN A C 1
ATOM 1216 O O . GLN A 1 150 ? -0.393 9.263 28.787 1.00 88.31 150 GLN A O 1
ATOM 1221 N N . ALA A 1 151 ? -1.362 9.372 26.772 1.00 82.50 151 ALA A N 1
ATOM 1222 C CA . ALA A 1 151 ? -0.730 8.161 26.258 1.00 82.50 151 ALA A CA 1
ATOM 1223 C C . ALA A 1 151 ? 0.801 8.276 26.260 1.00 82.50 151 ALA A C 1
ATOM 1225 O O . ALA A 1 151 ? 1.475 7.316 26.624 1.00 82.50 151 ALA A O 1
ATOM 1226 N N . LEU A 1 152 ? 1.351 9.454 25.946 1.00 85.88 152 LEU A N 1
ATOM 1227 C CA . LEU A 1 152 ? 2.790 9.732 26.013 1.00 85.88 152 LEU A CA 1
ATOM 1228 C C . LEU A 1 152 ? 3.374 9.627 27.430 1.00 85.88 152 LEU A C 1
ATOM 1230 O O . LEU A 1 152 ? 4.563 9.349 27.562 1.00 85.88 152 LEU A O 1
ATOM 1234 N N . GLN A 1 153 ? 2.570 9.824 28.479 1.00 90.38 153 GLN A N 1
ATOM 1235 C CA . GLN A 1 153 ? 3.021 9.692 29.871 1.00 90.38 153 GLN A CA 1
ATOM 1236 C C . GLN A 1 153 ? 3.063 8.235 30.347 1.00 90.38 153 GLN A C 1
ATOM 1238 O O . GLN A 1 153 ? 3.837 7.902 31.243 1.00 90.38 153 GLN A O 1
ATOM 1243 N N . ASN A 1 154 ? 2.254 7.353 29.756 1.00 88.81 154 ASN A N 1
ATOM 1244 C CA . ASN A 1 154 ? 2.251 5.940 30.122 1.00 88.81 154 ASN A CA 1
ATOM 1245 C C . ASN A 1 154 ? 3.534 5.261 29.615 1.00 88.81 154 ASN A C 1
ATOM 1247 O O . ASN A 1 154 ? 3.939 5.518 28.482 1.00 88.81 154 ASN A O 1
ATOM 1251 N N . PRO A 1 155 ? 4.163 4.340 30.361 1.00 90.94 155 PRO A N 1
ATOM 1252 C CA . PRO A 1 155 ? 5.304 3.587 29.846 1.00 90.94 155 PRO A CA 1
ATOM 1253 C C . PRO A 1 155 ? 4.897 2.771 28.612 1.00 90.94 155 PRO A C 1
ATOM 1255 O O . PRO A 1 155 ? 3.766 2.285 28.521 1.00 90.94 155 PRO A O 1
ATOM 1258 N N . ILE A 1 156 ? 5.795 2.656 27.634 1.00 88.81 156 ILE A N 1
ATOM 1259 C CA . ILE A 1 156 ? 5.547 1.866 26.423 1.00 88.81 156 ILE A CA 1
ATOM 1260 C C . ILE A 1 156 ? 5.577 0.377 26.810 1.00 88.81 156 ILE A C 1
ATOM 1262 O O . ILE A 1 156 ? 6.515 -0.053 27.484 1.00 88.81 156 ILE A O 1
ATOM 1266 N N . PRO A 1 157 ? 4.577 -0.430 26.413 1.00 91.19 157 PRO A N 1
ATOM 1267 C CA . PRO A 1 157 ? 4.628 -1.874 26.618 1.00 91.19 157 PRO A CA 1
ATOM 1268 C C . PRO A 1 157 ? 5.867 -2.494 25.951 1.00 91.19 157 PRO A C 1
ATOM 1270 O O . PRO A 1 157 ? 6.168 -2.195 24.795 1.00 91.19 157 PRO A O 1
ATOM 1273 N N . LYS A 1 158 ? 6.575 -3.396 26.644 1.00 93.44 158 LYS A N 1
ATOM 1274 C CA . LYS A 1 158 ? 7.841 -3.987 26.155 1.00 93.44 158 LYS A CA 1
ATOM 1275 C C . LYS A 1 158 ? 7.722 -4.678 24.790 1.00 93.44 158 LYS A C 1
ATOM 1277 O O . LYS A 1 158 ? 8.657 -4.651 23.998 1.00 93.44 158 LYS A O 1
ATOM 1282 N N . ASN A 1 159 ? 6.581 -5.305 24.502 1.00 92.75 159 ASN A N 1
ATOM 1283 C CA . ASN A 1 159 ? 6.309 -5.927 23.203 1.00 92.75 159 ASN A CA 1
ATOM 1284 C C . ASN A 1 159 ? 6.237 -4.886 22.073 1.00 92.75 159 ASN A C 1
ATOM 1286 O O . ASN A 1 159 ? 6.773 -5.118 20.992 1.00 92.75 159 ASN A O 1
ATOM 1290 N N . ILE A 1 160 ? 5.621 -3.731 22.339 1.00 92.25 160 ILE A N 1
ATOM 1291 C CA . ILE A 1 160 ? 5.524 -2.616 21.390 1.00 92.25 160 ILE A CA 1
ATOM 1292 C C . ILE A 1 160 ? 6.891 -1.971 21.176 1.00 92.25 160 ILE A C 1
ATOM 1294 O O . ILE A 1 160 ? 7.239 -1.633 20.047 1.00 92.25 160 ILE A O 1
ATOM 1298 N N . GLU A 1 161 ? 7.695 -1.847 22.229 1.00 94.06 161 GLU A N 1
ATOM 1299 C CA . GLU A 1 161 ? 9.074 -1.363 22.133 1.00 94.06 161 GLU A CA 1
ATOM 1300 C C . GLU A 1 161 ? 9.931 -2.285 21.251 1.00 94.06 161 GLU A C 1
ATOM 1302 O O . GLU A 1 161 ? 10.544 -1.824 20.289 1.00 94.06 161 GLU A O 1
ATOM 1307 N N . ALA A 1 162 ? 9.890 -3.600 21.488 1.00 94.94 162 ALA A N 1
ATOM 1308 C CA . ALA A 1 162 ? 10.609 -4.572 20.664 1.00 94.94 162 ALA A CA 1
ATOM 1309 C C . ALA A 1 162 ? 10.156 -4.549 19.191 1.00 94.94 162 ALA A C 1
ATOM 1311 O O . ALA A 1 162 ? 10.986 -4.591 18.279 1.00 94.94 162 ALA A O 1
ATOM 1312 N N . LEU A 1 163 ? 8.844 -4.446 18.944 1.00 94.75 163 LEU A N 1
ATOM 1313 C CA . LEU A 1 163 ? 8.291 -4.310 17.594 1.00 94.75 163 LEU A CA 1
ATOM 1314 C C . LEU A 1 163 ? 8.754 -3.012 16.918 1.00 94.75 163 LEU A C 1
ATOM 1316 O O . LEU A 1 163 ? 9.153 -3.029 15.752 1.00 94.75 163 LEU A O 1
ATOM 1320 N N . THR A 1 164 ? 8.740 -1.904 17.658 1.00 95.25 164 THR A N 1
ATOM 1321 C CA . THR A 1 164 ? 9.205 -0.590 17.198 1.00 95.25 164 THR A CA 1
ATOM 1322 C C . THR A 1 164 ? 10.661 -0.656 16.758 1.00 95.25 164 THR A C 1
ATOM 1324 O O . THR A 1 164 ? 10.983 -0.212 15.657 1.00 95.25 164 THR A O 1
ATOM 1327 N N . GLU A 1 165 ? 11.537 -1.234 17.580 1.00 96.81 165 GLU A N 1
ATOM 1328 C CA . GLU A 1 165 ? 12.961 -1.347 17.259 1.00 96.81 165 GLU A CA 1
ATOM 1329 C C . GLU A 1 165 ? 13.204 -2.254 16.049 1.00 96.81 165 GLU A C 1
ATOM 1331 O O . GLU A 1 165 ? 13.968 -1.893 15.154 1.00 96.81 165 GLU A O 1
ATOM 1336 N N . LYS A 1 166 ? 12.471 -3.368 15.927 1.00 97.06 166 LYS A N 1
ATOM 1337 C CA . LYS A 1 166 ? 12.524 -4.221 14.729 1.00 97.06 166 LYS A CA 1
ATOM 1338 C C . LYS A 1 166 ? 12.137 -3.453 13.458 1.00 97.06 166 LYS A C 1
ATOM 1340 O O . LYS A 1 166 ? 12.804 -3.572 12.430 1.00 97.06 166 LYS A O 1
ATOM 1345 N N . ILE A 1 167 ? 11.062 -2.667 13.520 1.00 96.88 167 ILE A N 1
ATOM 1346 C CA . ILE A 1 167 ? 10.565 -1.868 12.393 1.00 96.88 167 ILE A CA 1
ATOM 1347 C C . ILE A 1 167 ? 11.550 -0.739 12.035 1.00 96.88 167 ILE A C 1
ATOM 1349 O O . ILE A 1 167 ? 11.836 -0.530 10.854 1.00 96.88 167 ILE A O 1
ATOM 1353 N N . LYS A 1 168 ? 12.128 -0.054 13.031 1.00 97.31 168 LYS A N 1
ATOM 1354 C CA . LYS A 1 168 ? 13.181 0.956 12.821 1.00 97.31 168 LYS A CA 1
ATOM 1355 C C . LYS A 1 168 ? 14.430 0.363 12.182 1.00 97.31 168 LYS A C 1
ATOM 1357 O O . LYS A 1 168 ? 14.947 0.950 11.235 1.00 97.31 168 LYS A O 1
ATOM 1362 N N . GLN A 1 169 ? 14.891 -0.793 12.660 1.00 97.88 169 GLN A N 1
ATOM 1363 C CA . GLN A 1 169 ? 16.065 -1.454 12.095 1.00 97.88 169 GLN A CA 1
ATOM 1364 C C . GLN A 1 169 ? 15.844 -1.769 10.613 1.00 97.88 169 GLN A C 1
ATOM 1366 O O . GLN A 1 169 ? 16.663 -1.405 9.774 1.00 97.88 169 GLN A O 1
ATOM 1371 N N . ARG A 1 170 ? 14.679 -2.335 10.266 1.00 98.00 170 ARG A N 1
ATOM 1372 C CA . ARG A 1 170 ? 14.324 -2.624 8.870 1.00 98.00 170 ARG A CA 1
ATOM 1373 C C . ARG A 1 170 ? 14.297 -1.366 7.994 1.00 98.00 170 ARG A C 1
ATOM 1375 O O . ARG A 1 170 ? 14.732 -1.414 6.846 1.00 98.00 170 ARG A O 1
ATOM 1382 N N . TYR A 1 171 ? 13.803 -0.245 8.520 1.00 98.06 171 TYR A N 1
ATOM 1383 C CA . TYR A 1 171 ? 13.835 1.040 7.818 1.00 98.06 171 TYR A CA 1
ATOM 1384 C C . TYR A 1 171 ? 15.270 1.497 7.523 1.00 98.06 171 TYR A C 1
ATOM 1386 O O . TYR A 1 171 ? 15.569 1.840 6.379 1.00 98.06 171 TYR A O 1
ATOM 1394 N N . VAL A 1 172 ? 16.165 1.445 8.515 1.00 97.38 172 VAL A N 1
ATOM 1395 C CA . VAL A 1 172 ? 17.586 1.794 8.339 1.00 97.38 172 VAL A CA 1
ATOM 1396 C C . VAL A 1 172 ? 18.245 0.887 7.300 1.00 97.38 172 VAL A C 1
ATOM 1398 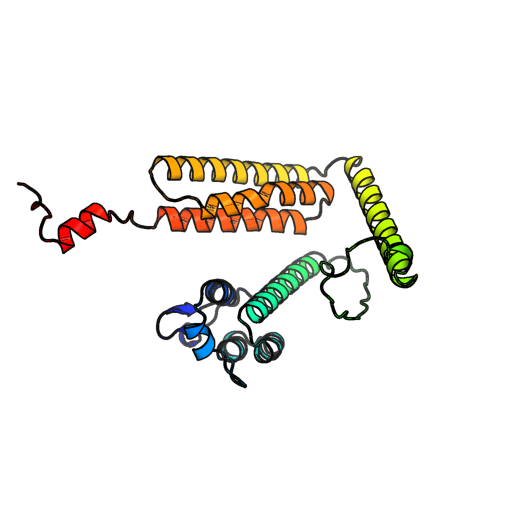O O . VAL A 1 172 ? 18.896 1.385 6.381 1.00 97.38 172 VAL A O 1
ATOM 1401 N N . ASP A 1 173 ? 18.015 -0.424 7.375 1.00 97.81 173 ASP A N 1
ATOM 1402 C CA . ASP A 1 173 ? 18.568 -1.389 6.419 1.00 97.81 173 ASP A CA 1
ATOM 1403 C C . ASP A 1 173 ? 18.124 -1.078 4.979 1.00 97.81 173 ASP A C 1
ATOM 1405 O O . ASP A 1 173 ? 18.926 -1.124 4.043 1.00 97.81 173 ASP A O 1
ATOM 1409 N N . LEU A 1 174 ? 16.850 -0.718 4.780 1.00 97.94 174 LEU A N 1
ATOM 1410 C CA . LEU A 1 174 ? 16.331 -0.318 3.470 1.00 97.94 174 LEU A CA 1
ATOM 1411 C C . LEU A 1 174 ? 16.941 1.003 2.983 1.00 97.94 174 LEU A C 1
ATOM 1413 O O . LEU A 1 174 ? 17.277 1.106 1.803 1.00 97.94 174 LEU A O 1
ATOM 1417 N N . GLN A 1 175 ? 17.150 1.990 3.860 1.00 97.81 175 GLN A N 1
ATOM 1418 C CA . GLN A 1 175 ? 17.836 3.236 3.493 1.00 97.81 175 GLN A CA 1
ATOM 1419 C C . GLN A 1 175 ? 19.279 2.988 3.028 1.00 97.81 175 GLN A C 1
ATOM 1421 O O . GLN A 1 175 ? 19.727 3.604 2.053 1.00 97.81 175 GLN A O 1
ATOM 1426 N N . VAL A 1 176 ? 19.997 2.077 3.695 1.00 97.62 176 VAL A N 1
ATOM 1427 C CA . VAL A 1 176 ? 21.355 1.671 3.305 1.00 97.62 176 VAL A CA 1
ATOM 1428 C C . VAL A 1 176 ? 21.338 1.027 1.920 1.00 97.62 176 VAL A C 1
ATOM 1430 O O . VAL A 1 176 ? 22.056 1.493 1.034 1.00 97.62 176 VAL A O 1
ATOM 1433 N N . LYS A 1 177 ? 20.454 0.047 1.685 1.00 98.00 177 LYS A N 1
ATOM 1434 C CA . LYS A 1 177 ? 20.333 -0.633 0.383 1.00 98.00 177 LYS A CA 1
ATOM 1435 C C . LYS A 1 177 ? 19.964 0.323 -0.754 1.00 98.00 177 LYS A C 1
ATOM 1437 O O . LYS A 1 177 ? 20.565 0.268 -1.823 1.00 98.00 177 LYS A O 1
ATOM 1442 N N . VAL A 1 178 ? 19.023 1.240 -0.518 1.00 97.44 178 VAL A N 1
ATOM 1443 C CA . VAL A 1 178 ? 18.658 2.300 -1.476 1.00 97.44 178 VAL A CA 1
ATOM 1444 C C . VAL A 1 178 ? 19.868 3.181 -1.803 1.00 97.44 178 VAL A C 1
ATOM 1446 O O . VAL A 1 178 ? 20.105 3.519 -2.962 1.00 97.44 178 VAL A O 1
ATOM 1449 N N . SER A 1 179 ? 20.673 3.533 -0.801 1.00 96.25 179 SER A N 1
ATOM 1450 C CA . SER A 1 179 ? 21.875 4.352 -0.995 1.00 96.25 179 SER A CA 1
ATOM 1451 C C . SER A 1 179 ? 22.983 3.604 -1.745 1.00 96.25 179 SER A C 1
ATOM 1453 O O . SER A 1 179 ? 23.696 4.195 -2.554 1.00 96.25 179 SER A O 1
ATOM 1455 N N . GLU A 1 180 ? 23.149 2.305 -1.502 1.00 96.81 180 GLU A N 1
ATOM 1456 C CA . GLU A 1 180 ? 24.080 1.438 -2.234 1.00 96.81 180 GLU A CA 1
ATOM 1457 C C . GLU A 1 180 ? 23.679 1.263 -3.698 1.00 96.81 180 GLU A C 1
ATOM 1459 O O . GLU A 1 180 ? 24.504 1.487 -4.583 1.00 96.81 180 GLU A O 1
ATOM 1464 N N . ALA A 1 181 ? 22.410 0.956 -3.965 1.00 96.06 181 ALA A N 1
ATOM 1465 C CA . ALA A 1 181 ? 21.892 0.826 -5.323 1.00 96.06 181 ALA A CA 1
ATOM 1466 C C . ALA A 1 181 ? 21.978 2.150 -6.105 1.00 96.06 181 ALA A C 1
ATOM 1468 O O . ALA A 1 181 ? 2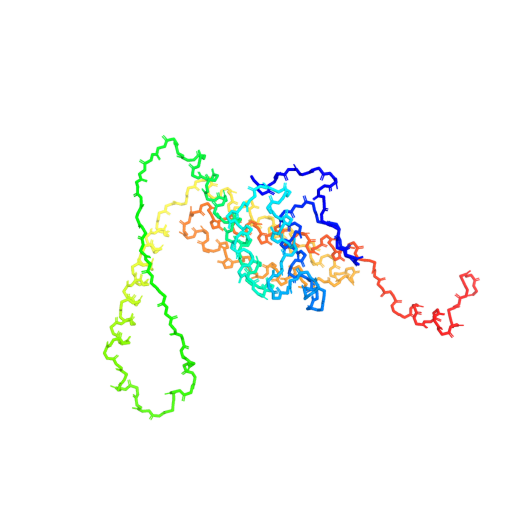2.342 2.168 -7.279 1.00 96.06 181 ALA A O 1
ATOM 1469 N N . ARG A 1 182 ? 21.753 3.293 -5.444 1.00 96.06 182 ARG A N 1
ATOM 1470 C CA . ARG A 1 182 ? 21.984 4.607 -6.062 1.00 96.06 182 ARG A CA 1
ATOM 1471 C C . ARG A 1 182 ? 23.457 4.813 -6.429 1.00 96.06 182 ARG A C 1
ATOM 1473 O O . ARG A 1 182 ? 23.750 5.324 -7.507 1.00 96.06 182 ARG A O 1
ATOM 1480 N N . ARG A 1 183 ? 24.392 4.408 -5.560 1.00 94.50 183 ARG A N 1
ATOM 1481 C CA . ARG A 1 183 ? 25.842 4.492 -5.831 1.00 94.50 183 ARG A CA 1
ATOM 1482 C C . ARG A 1 183 ? 26.282 3.599 -6.992 1.00 94.50 183 ARG A C 1
ATOM 1484 O O . ARG A 1 183 ? 27.251 3.941 -7.660 1.00 94.50 183 ARG A O 1
ATOM 1491 N N . SER A 1 184 ? 25.572 2.505 -7.264 1.00 94.19 184 SER A N 1
ATOM 1492 C CA . SER A 1 184 ? 25.807 1.655 -8.440 1.00 94.19 184 SER A CA 1
ATOM 1493 C C . SER A 1 184 ? 25.096 2.138 -9.713 1.00 94.19 184 SER A C 1
ATOM 1495 O O . SER A 1 184 ? 25.102 1.433 -10.720 1.00 94.19 184 SER A O 1
ATOM 1497 N N . GLY A 1 185 ? 24.513 3.343 -9.697 1.00 91.75 185 GLY A N 1
ATOM 1498 C CA . GLY A 1 185 ? 23.898 3.974 -10.867 1.00 91.75 185 GLY A CA 1
ATOM 1499 C C . GLY A 1 185 ? 22.463 3.530 -11.152 1.00 91.75 185 GLY A C 1
ATOM 1500 O O . GLY A 1 185 ? 21.951 3.814 -12.232 1.00 91.75 185 GLY A O 1
ATOM 1501 N N . LYS A 1 186 ? 21.801 2.837 -10.218 1.00 93.06 186 LYS A N 1
ATOM 1502 C CA . LYS A 1 186 ? 20.385 2.467 -10.351 1.00 93.06 186 LYS A CA 1
ATOM 1503 C C . LYS A 1 186 ? 19.482 3.644 -9.969 1.00 93.06 186 LYS A C 1
ATOM 1505 O O . LYS A 1 186 ? 19.770 4.361 -9.006 1.00 93.06 186 LYS A O 1
ATOM 1510 N N . ASP A 1 187 ? 18.372 3.820 -10.687 1.00 93.62 187 ASP A N 1
ATOM 1511 C CA . ASP A 1 187 ? 17.353 4.808 -10.319 1.00 93.62 187 ASP A CA 1
ATOM 1512 C C . ASP A 1 187 ? 16.573 4.322 -9.096 1.00 93.62 187 ASP A C 1
ATOM 1514 O O . ASP A 1 187 ? 15.840 3.341 -9.149 1.00 93.62 187 ASP A O 1
ATOM 1518 N N . MET A 1 188 ? 16.752 5.024 -7.981 1.00 96.94 188 MET A N 1
ATOM 1519 C CA . MET A 1 188 ? 16.126 4.716 -6.698 1.00 96.94 188 MET A CA 1
ATOM 1520 C C . MET A 1 188 ? 15.092 5.770 -6.283 1.00 96.94 188 MET A C 1
ATOM 1522 O O . MET A 1 188 ? 14.855 5.952 -5.084 1.00 96.94 188 MET A O 1
ATOM 1526 N N . LEU A 1 189 ? 14.513 6.520 -7.226 1.00 94.62 189 LEU A N 1
ATOM 1527 C CA . LEU A 1 189 ? 13.523 7.552 -6.914 1.00 94.62 189 LEU A CA 1
ATOM 1528 C C . LEU A 1 189 ? 12.286 6.961 -6.226 1.00 94.62 189 LEU A C 1
ATOM 1530 O O . LEU A 1 189 ? 11.914 7.426 -5.147 1.00 94.62 189 LEU A O 1
ATOM 1534 N N . ILE A 1 190 ? 11.685 5.918 -6.808 1.00 96.75 190 ILE A N 1
ATOM 1535 C CA . ILE A 1 190 ? 10.440 5.328 -6.295 1.00 96.75 190 ILE A CA 1
ATOM 1536 C C . ILE A 1 190 ? 10.626 4.710 -4.896 1.00 96.75 190 ILE A C 1
ATOM 1538 O O . ILE A 1 190 ? 9.930 5.159 -3.979 1.00 96.75 190 ILE A O 1
ATOM 1542 N N . PRO A 1 191 ? 11.607 3.812 -4.643 1.00 97.06 191 PRO A N 1
ATOM 1543 C CA . PRO A 1 191 ? 11.844 3.286 -3.295 1.00 97.06 191 PRO A CA 1
ATOM 1544 C C . PRO A 1 191 ? 12.092 4.388 -2.253 1.00 97.06 191 PRO A C 1
ATOM 1546 O O . PRO A 1 191 ? 11.593 4.322 -1.128 1.00 97.06 191 PRO A O 1
ATOM 1549 N N . ALA A 1 192 ? 12.829 5.444 -2.622 1.00 96.31 192 ALA A N 1
ATOM 1550 C CA . ALA A 1 192 ? 13.116 6.558 -1.720 1.00 96.31 192 ALA A CA 1
ATOM 1551 C C . ALA A 1 192 ? 11.864 7.385 -1.377 1.00 96.31 192 ALA A C 1
ATOM 1553 O O . ALA A 1 192 ? 11.698 7.798 -0.225 1.00 96.31 192 ALA A O 1
ATOM 1554 N N . LEU A 1 193 ? 10.973 7.619 -2.347 1.00 93.94 193 LEU A N 1
ATOM 1555 C CA . LEU A 1 193 ? 9.699 8.305 -2.115 1.00 93.94 193 LEU A CA 1
ATOM 1556 C C . LEU A 1 193 ? 8.778 7.487 -1.206 1.00 93.94 193 LEU A C 1
ATOM 1558 O O . LEU A 1 193 ? 8.175 8.051 -0.290 1.00 93.94 193 LEU A O 1
ATOM 1562 N N . VAL A 1 194 ? 8.716 6.167 -1.405 1.00 94.12 194 VAL A N 1
ATOM 1563 C CA . VAL A 1 194 ? 7.953 5.265 -0.533 1.00 94.12 194 VAL A CA 1
ATOM 1564 C C . VAL A 1 194 ? 8.467 5.344 0.907 1.00 94.12 194 VAL A C 1
ATOM 1566 O O . VAL A 1 194 ? 7.672 5.600 1.816 1.00 94.12 194 VAL A O 1
ATOM 1569 N N . LEU A 1 195 ? 9.786 5.228 1.116 1.00 96.19 195 LEU A N 1
ATOM 1570 C CA . LEU A 1 195 ? 10.412 5.317 2.444 1.00 96.19 195 LEU A CA 1
ATOM 1571 C C . LEU A 1 195 ? 10.160 6.662 3.138 1.00 96.19 195 LEU A C 1
ATOM 1573 O O . LEU A 1 195 ? 10.037 6.705 4.359 1.00 96.19 195 LEU A O 1
ATOM 1577 N N . ARG A 1 196 ? 10.011 7.766 2.397 1.00 93.69 196 ARG A N 1
ATOM 1578 C CA . ARG A 1 196 ? 9.712 9.084 2.985 1.00 93.69 196 ARG A CA 1
ATOM 1579 C C . ARG A 1 196 ? 8.361 9.127 3.712 1.00 93.69 196 ARG A C 1
ATOM 1581 O O . ARG A 1 196 ? 8.175 9.956 4.602 1.00 93.69 196 ARG A O 1
ATOM 1588 N N . ARG A 1 197 ? 7.427 8.232 3.373 1.00 94.19 197 ARG A N 1
ATOM 1589 C CA . ARG A 1 197 ? 6.117 8.116 4.038 1.00 94.19 197 ARG A CA 1
ATOM 1590 C C . ARG A 1 197 ? 6.194 7.412 5.395 1.00 94.19 197 ARG A C 1
ATOM 1592 O O . ARG A 1 197 ? 5.256 7.520 6.178 1.00 94.19 197 ARG A O 1
ATOM 1599 N N . PHE A 1 198 ? 7.285 6.704 5.681 1.00 95.88 198 PHE A N 1
ATOM 1600 C CA . PHE A 1 198 ? 7.402 5.851 6.861 1.00 95.88 198 PHE A CA 1
ATOM 1601 C C . PHE A 1 198 ? 7.526 6.616 8.194 1.00 95.88 198 PHE A C 1
ATOM 1603 O O . PHE A 1 198 ? 6.715 6.340 9.081 1.00 95.88 198 PHE A O 1
ATOM 1610 N N . PRO A 1 199 ? 8.447 7.592 8.375 1.00 94.19 199 PRO A N 1
ATOM 1611 C CA . PRO A 1 199 ? 8.635 8.257 9.668 1.00 94.19 199 PRO A CA 1
ATOM 1612 C C . PRO A 1 199 ? 7.356 8.823 10.311 1.00 94.19 199 PRO A C 1
ATOM 1614 O O . PRO A 1 199 ? 7.137 8.547 11.491 1.00 94.19 199 PRO A O 1
ATOM 1617 N N . PRO A 1 200 ? 6.465 9.543 9.592 1.00 90.56 200 PRO A N 1
ATOM 1618 C CA . PRO A 1 200 ? 5.237 10.048 10.207 1.00 90.56 200 PRO A CA 1
ATOM 1619 C C . PRO A 1 200 ? 4.263 8.932 10.613 1.00 90.56 200 PRO A C 1
ATOM 1621 O O . PRO A 1 200 ? 3.521 9.096 11.577 1.00 90.56 200 PRO A O 1
ATOM 1624 N N . LYS A 1 201 ? 4.261 7.789 9.913 1.00 94.56 201 LYS A N 1
ATOM 1625 C CA . LYS A 1 201 ? 3.402 6.643 10.253 1.00 94.56 201 LYS A CA 1
ATOM 1626 C C . LYS A 1 201 ? 3.928 5.870 11.452 1.00 94.56 201 LYS A C 1
ATOM 1628 O O . LYS A 1 201 ? 3.136 5.506 12.314 1.00 94.56 201 LYS A O 1
ATOM 1633 N N . LEU A 1 202 ? 5.245 5.690 11.552 1.00 95.50 202 LEU A N 1
ATOM 1634 C CA . LEU A 1 202 ? 5.854 5.121 12.751 1.00 95.50 202 LEU A CA 1
ATOM 1635 C C . LEU A 1 202 ? 5.620 6.023 13.969 1.00 95.50 202 LEU A C 1
ATOM 1637 O O . LEU A 1 202 ? 5.237 5.521 15.019 1.00 95.50 202 LEU A O 1
ATOM 1641 N N . ALA A 1 203 ? 5.798 7.341 13.823 1.00 90.50 203 ALA A N 1
ATOM 1642 C CA . ALA A 1 203 ? 5.541 8.287 14.905 1.00 90.50 203 ALA A CA 1
ATOM 1643 C C . ALA A 1 203 ? 4.089 8.193 15.393 1.00 90.50 203 ALA A C 1
ATOM 1645 O O . ALA A 1 203 ? 3.855 8.098 16.593 1.00 90.50 203 ALA A O 1
ATOM 1646 N N . LEU A 1 204 ? 3.121 8.140 14.471 1.00 90.00 204 LEU A N 1
ATOM 1647 C CA . LEU A 1 204 ? 1.717 7.927 14.820 1.00 90.00 204 LEU A CA 1
ATOM 1648 C C . LEU A 1 204 ? 1.521 6.612 15.592 1.00 90.00 204 LEU A C 1
ATOM 1650 O O . LEU A 1 204 ? 0.956 6.643 16.681 1.00 90.00 204 LEU A O 1
ATOM 1654 N N . ALA A 1 205 ? 2.058 5.499 15.083 1.00 93.38 205 ALA A N 1
ATOM 1655 C CA . ALA A 1 205 ? 1.956 4.184 15.718 1.00 93.38 205 ALA A CA 1
ATOM 1656 C C . ALA A 1 205 ? 2.552 4.142 17.134 1.00 93.38 205 ALA A C 1
ATOM 1658 O O . ALA A 1 205 ? 2.004 3.503 18.029 1.00 93.38 205 ALA A O 1
ATOM 1659 N N . GLN A 1 206 ? 3.659 4.850 17.372 1.00 90.88 206 GLN A N 1
ATOM 1660 C CA . GLN A 1 206 ? 4.279 4.941 18.698 1.00 90.88 206 GLN A CA 1
ATOM 1661 C C . GLN A 1 206 ? 3.401 5.689 19.708 1.00 90.88 206 GLN A C 1
ATOM 1663 O O . GLN A 1 206 ? 3.420 5.365 20.899 1.00 90.88 206 GLN A O 1
ATOM 1668 N N . VAL A 1 207 ? 2.642 6.687 19.248 1.00 89.38 207 VAL A N 1
ATOM 1669 C CA . VAL A 1 207 ? 1.747 7.462 20.112 1.00 89.38 207 VAL A CA 1
ATOM 1670 C C . VAL A 1 207 ? 0.449 6.701 20.374 1.00 89.38 207 VAL A C 1
ATOM 1672 O O . VAL A 1 207 ? 0.032 6.609 21.527 1.00 89.38 207 VAL A O 1
ATOM 1675 N N . THR A 1 208 ? -0.173 6.138 19.336 1.00 90.31 208 THR A N 1
ATOM 1676 C CA . THR A 1 208 ? -1.437 5.393 19.465 1.00 90.31 208 THR A CA 1
ATOM 1677 C C . THR A 1 208 ? -1.241 4.049 20.153 1.00 90.31 208 THR A C 1
ATOM 1679 O O . THR A 1 208 ? -2.118 3.602 20.885 1.00 90.31 208 THR A O 1
ATOM 1682 N N . ARG A 1 209 ? -0.072 3.422 19.959 1.00 91.88 209 ARG A N 1
ATOM 1683 C CA . ARG A 1 209 ? 0.276 2.079 20.457 1.00 91.88 209 ARG A CA 1
ATOM 1684 C C . ARG A 1 209 ? -0.664 0.992 19.946 1.00 91.88 209 ARG A C 1
ATOM 1686 O O . ARG A 1 209 ? -0.710 -0.098 20.510 1.00 91.88 209 ARG A O 1
ATOM 1693 N N . GLU A 1 210 ? -1.392 1.282 18.875 1.00 89.88 210 GLU A N 1
ATOM 1694 C CA . GLU A 1 210 ? -2.301 0.339 18.250 1.00 89.88 210 GLU A CA 1
ATOM 1695 C C . GLU A 1 210 ? -1.548 -0.504 17.223 1.00 89.88 210 GLU A C 1
ATOM 1697 O O . GLU A 1 210 ? -0.835 0.010 16.358 1.00 89.88 210 GLU A O 1
ATOM 1702 N N . GLU A 1 211 ? -1.737 -1.819 17.286 1.00 88.81 211 GLU A N 1
ATOM 1703 C CA . GLU A 1 211 ? -1.082 -2.772 16.386 1.00 88.81 211 GLU A CA 1
ATOM 1704 C C . GLU A 1 211 ? -1.348 -2.459 14.905 1.00 88.81 211 GLU A C 1
ATOM 1706 O O . GLU A 1 211 ? -0.448 -2.561 14.069 1.00 88.81 211 GLU A O 1
ATOM 1711 N N . LYS A 1 212 ? -2.559 -1.987 14.582 1.00 89.69 212 LYS A N 1
ATOM 1712 C CA . LYS A 1 212 ? -2.946 -1.611 13.217 1.00 89.69 212 LYS A CA 1
ATOM 1713 C C . LYS A 1 212 ? -2.063 -0.503 12.627 1.00 89.69 212 LYS A C 1
ATOM 1715 O O . LYS A 1 212 ? -1.763 -0.530 11.435 1.00 89.69 212 LYS A O 1
ATOM 1720 N N . ASP A 1 213 ? -1.596 0.437 13.446 1.00 93.62 213 ASP A N 1
ATOM 1721 C CA . ASP A 1 213 ? -0.768 1.549 12.976 1.00 93.62 213 ASP A CA 1
ATOM 1722 C C . ASP A 1 213 ? 0.674 1.095 12.719 1.00 93.62 213 ASP A C 1
ATOM 1724 O O . ASP A 1 213 ? 1.285 1.484 11.718 1.00 93.62 213 ASP A O 1
ATOM 1728 N N . PHE A 1 214 ? 1.200 0.191 13.555 1.00 94.06 214 PHE A N 1
ATOM 1729 C CA . PHE A 1 214 ? 2.476 -0.482 13.281 1.00 94.06 214 PHE A CA 1
ATOM 1730 C C . PHE A 1 214 ? 2.411 -1.300 11.998 1.00 94.06 214 PHE A C 1
ATOM 1732 O O . PHE A 1 214 ? 3.358 -1.316 11.213 1.00 94.06 214 PHE A O 1
ATOM 1739 N N . MET A 1 215 ? 1.272 -1.938 11.760 1.00 89.25 215 MET A N 1
ATOM 1740 C CA . MET A 1 215 ? 1.006 -2.695 10.552 1.00 89.25 215 MET A CA 1
ATOM 1741 C C . MET A 1 215 ? 0.990 -1.824 9.291 1.00 89.25 215 MET A C 1
ATOM 1743 O O . MET A 1 215 ? 1.553 -2.231 8.275 1.00 89.25 215 MET A O 1
ATOM 1747 N N . ILE A 1 216 ? 0.432 -0.612 9.352 1.00 91.19 216 ILE A N 1
ATOM 1748 C CA . ILE A 1 216 ? 0.519 0.370 8.257 1.00 91.19 216 ILE A CA 1
ATOM 1749 C C . ILE A 1 216 ? 1.980 0.765 8.004 1.00 91.19 216 ILE A C 1
ATOM 1751 O O . ILE A 1 216 ? 2.423 0.794 6.854 1.00 91.19 216 ILE A O 1
ATOM 1755 N N . ALA A 1 217 ? 2.747 1.044 9.062 1.00 95.88 217 ALA A N 1
ATOM 1756 C CA . ALA A 1 217 ? 4.165 1.376 8.935 1.00 95.88 217 ALA A CA 1
ATOM 1757 C C . ALA A 1 217 ? 4.972 0.215 8.322 1.00 95.88 217 ALA A C 1
ATOM 1759 O O . ALA A 1 217 ? 5.809 0.447 7.450 1.00 95.88 217 ALA A O 1
ATOM 1760 N N . ALA A 1 218 ? 4.689 -1.028 8.720 1.00 94.38 218 ALA A N 1
ATOM 1761 C CA . ALA A 1 218 ? 5.321 -2.224 8.169 1.00 94.38 218 ALA A CA 1
ATOM 1762 C C . ALA A 1 218 ? 5.003 -2.417 6.677 1.00 94.38 218 ALA A C 1
ATOM 1764 O O . ALA A 1 218 ? 5.922 -2.665 5.899 1.00 94.38 218 ALA A O 1
ATOM 1765 N N . THR A 1 219 ? 3.749 -2.209 6.260 1.00 91.62 219 THR A N 1
ATOM 1766 C CA . THR A 1 219 ? 3.344 -2.302 4.847 1.00 91.62 219 THR A CA 1
ATOM 1767 C C . THR A 1 219 ? 4.080 -1.291 3.961 1.00 91.62 219 THR A C 1
ATOM 1769 O O . THR A 1 219 ? 4.448 -1.623 2.838 1.00 91.62 219 THR A O 1
ATOM 1772 N N . ILE A 1 220 ? 4.376 -0.084 4.461 1.00 93.69 220 ILE A N 1
ATOM 1773 C CA . ILE A 1 220 ? 5.200 0.889 3.718 1.00 93.69 220 ILE A CA 1
ATOM 1774 C C . ILE A 1 220 ? 6.619 0.350 3.482 1.00 93.69 220 ILE A C 1
ATOM 1776 O O . ILE A 1 220 ? 7.197 0.590 2.424 1.00 93.69 220 ILE A O 1
ATOM 1780 N N . LEU A 1 221 ? 7.189 -0.375 4.450 1.00 97.50 221 LEU A N 1
ATOM 1781 C CA . LEU A 1 221 ? 8.507 -0.995 4.291 1.00 97.50 221 LEU A CA 1
ATOM 1782 C C . LEU A 1 221 ? 8.471 -2.180 3.318 1.00 97.50 221 LEU A C 1
ATOM 1784 O O . LEU A 1 221 ? 9.417 -2.341 2.552 1.00 97.50 221 LEU A O 1
ATOM 1788 N N . ASP A 1 222 ? 7.393 -2.972 3.316 1.00 94.00 222 ASP A N 1
ATOM 1789 C CA . ASP A 1 222 ? 7.188 -4.048 2.335 1.00 94.00 222 ASP A CA 1
ATOM 1790 C C . ASP A 1 222 ? 7.130 -3.491 0.906 1.00 94.00 222 ASP A C 1
ATOM 1792 O O . ASP A 1 222 ? 7.812 -3.995 0.015 1.00 94.00 222 ASP A O 1
ATOM 1796 N N . GLU A 1 223 ? 6.372 -2.410 0.702 1.00 92.12 223 GLU A N 1
ATOM 1797 C CA . GLU A 1 223 ? 6.281 -1.705 -0.580 1.00 92.12 223 GLU A CA 1
ATOM 1798 C C . GLU A 1 223 ? 7.645 -1.138 -0.998 1.00 92.12 223 GLU A C 1
ATOM 1800 O O . GLU A 1 223 ? 8.083 -1.358 -2.123 1.00 92.12 223 GLU A O 1
ATOM 1805 N N . ALA A 1 224 ? 8.377 -0.484 -0.088 1.00 96.75 224 ALA A N 1
ATOM 1806 C CA . ALA A 1 224 ? 9.718 0.029 -0.381 1.00 96.75 224 ALA A CA 1
ATOM 1807 C C . ALA A 1 224 ? 10.692 -1.083 -0.793 1.00 96.75 224 ALA A C 1
ATOM 1809 O O . ALA A 1 224 ? 11.522 -0.892 -1.682 1.00 96.75 224 ALA A O 1
ATOM 1810 N N . GLU A 1 225 ? 10.617 -2.236 -0.128 1.00 97.94 225 GLU A N 1
ATOM 1811 C CA . GLU A 1 225 ? 11.458 -3.389 -0.428 1.00 97.94 225 GLU A CA 1
ATOM 1812 C C . GLU A 1 225 ? 11.115 -4.010 -1.786 1.00 97.94 225 GLU A C 1
ATOM 1814 O O . GLU A 1 225 ? 12.022 -4.416 -2.514 1.00 97.94 225 GLU A O 1
ATOM 1819 N N . TYR A 1 226 ? 9.829 -4.071 -2.133 1.00 94.25 226 TYR A N 1
ATOM 1820 C CA . TYR A 1 226 ? 9.369 -4.515 -3.446 1.00 94.25 226 TYR A CA 1
ATOM 1821 C C . TYR A 1 226 ? 9.902 -3.604 -4.558 1.00 94.25 226 TYR A C 1
ATOM 1823 O O . TYR A 1 226 ? 10.598 -4.079 -5.455 1.00 94.25 226 TYR A O 1
ATOM 1831 N N . GLU A 1 227 ? 9.682 -2.292 -4.441 1.00 95.88 227 GLU A N 1
ATOM 1832 C CA . GLU A 1 227 ? 10.161 -1.299 -5.414 1.00 95.88 227 GLU A CA 1
ATOM 1833 C C . GLU A 1 227 ? 11.689 -1.338 -5.561 1.00 95.88 227 GLU A C 1
ATOM 1835 O O . GLU A 1 227 ? 12.236 -1.211 -6.656 1.00 95.88 227 GLU A O 1
ATOM 1840 N N . LEU A 1 228 ? 12.408 -1.549 -4.453 1.00 96.69 228 LEU A N 1
ATOM 1841 C CA . LEU A 1 228 ? 13.860 -1.703 -4.464 1.00 96.69 228 LEU A CA 1
ATOM 1842 C C . LEU A 1 228 ? 14.292 -2.948 -5.253 1.00 96.69 228 LEU A C 1
ATOM 1844 O O . LEU A 1 228 ? 15.238 -2.872 -6.036 1.00 96.69 228 LEU A O 1
ATOM 1848 N N . LYS A 1 229 ? 13.627 -4.093 -5.047 1.00 96.44 229 LYS A N 1
ATOM 1849 C CA . LYS A 1 229 ? 13.928 -5.340 -5.770 1.00 96.44 229 LYS A CA 1
ATOM 1850 C C . LYS A 1 229 ? 13.696 -5.175 -7.268 1.00 96.44 229 LYS A C 1
ATOM 1852 O O . LYS A 1 229 ? 14.584 -5.525 -8.045 1.00 96.44 229 LYS A O 1
ATOM 1857 N N . GLU A 1 230 ? 12.567 -4.588 -7.650 1.00 94.50 230 GLU A N 1
ATOM 1858 C CA . GLU A 1 230 ? 12.231 -4.293 -9.045 1.00 94.50 230 GLU A CA 1
ATOM 1859 C C . GLU A 1 230 ? 13.282 -3.386 -9.693 1.00 94.50 230 GLU A C 1
ATOM 1861 O O . GLU A 1 230 ? 13.858 -3.722 -10.730 1.00 94.50 230 GLU A O 1
ATOM 1866 N N . ALA A 1 231 ? 13.626 -2.275 -9.043 1.00 94.19 231 ALA A N 1
ATOM 1867 C CA . ALA A 1 231 ? 14.591 -1.330 -9.589 1.00 94.19 231 ALA A CA 1
ATOM 1868 C C . ALA A 1 231 ? 16.021 -1.907 -9.682 1.00 94.19 231 ALA A C 1
ATOM 1870 O O . ALA A 1 231 ? 16.786 -1.563 -10.586 1.00 94.19 231 ALA A O 1
ATOM 1871 N N . ILE A 1 232 ? 16.399 -2.827 -8.787 1.00 95.31 232 ILE A N 1
ATOM 1872 C CA . ILE A 1 232 ? 17.663 -3.569 -8.902 1.00 95.31 232 ILE A CA 1
ATOM 1873 C C . ILE A 1 232 ? 17.617 -4.547 -10.085 1.00 95.31 232 ILE A C 1
ATOM 1875 O O . ILE A 1 232 ? 18.600 -4.624 -10.834 1.00 95.31 232 ILE A O 1
ATOM 1879 N N . ALA A 1 233 ? 16.502 -5.265 -10.264 1.00 94.88 233 ALA A N 1
ATOM 1880 C CA . ALA A 1 233 ? 16.314 -6.273 -11.308 1.00 94.88 233 ALA A CA 1
ATOM 1881 C C . ALA A 1 233 ? 16.262 -5.681 -12.726 1.00 94.88 233 ALA A C 1
ATOM 1883 O O . ALA A 1 233 ? 16.673 -6.343 -13.683 1.00 94.88 233 ALA A O 1
ATOM 1884 N N . GLN A 1 234 ? 15.825 -4.427 -12.873 1.00 91.62 234 GLN A N 1
ATOM 1885 C CA . GLN A 1 234 ? 15.838 -3.729 -14.156 1.00 91.62 234 GLN A CA 1
ATOM 1886 C C . GLN A 1 234 ? 17.259 -3.669 -14.739 1.00 91.62 234 GLN A C 1
ATOM 1888 O O . GLN A 1 234 ? 18.217 -3.186 -14.115 1.00 91.62 234 GLN A O 1
ATOM 1893 N N . LYS A 1 235 ? 17.412 -4.181 -15.966 1.00 86.00 235 LYS A N 1
ATOM 1894 C CA . LYS A 1 235 ? 18.658 -4.051 -16.730 1.00 86.00 235 LYS A CA 1
ATOM 1895 C C . LYS A 1 235 ? 18.911 -2.565 -16.960 1.00 86.00 235 LYS A C 1
ATOM 1897 O O . LYS A 1 235 ? 18.014 -1.854 -17.399 1.00 86.00 235 LYS A O 1
ATOM 1902 N N . VAL A 1 236 ? 20.127 -2.106 -16.660 1.00 80.12 236 VAL A N 1
ATOM 1903 C CA . VAL A 1 236 ? 20.528 -0.733 -16.985 1.00 80.12 236 VAL A CA 1
ATOM 1904 C C . VAL A 1 236 ? 20.460 -0.613 -18.503 1.00 80.12 236 VAL A C 1
ATOM 1906 O O . VAL A 1 236 ? 21.234 -1.267 -19.201 1.00 80.12 236 VAL A O 1
ATOM 1909 N N . GLN A 1 237 ? 19.492 0.150 -19.007 1.00 76.56 237 GLN A N 1
ATOM 1910 C CA . GLN A 1 237 ? 19.435 0.476 -20.424 1.00 76.56 237 GLN A CA 1
ATOM 1911 C C . GLN A 1 237 ? 20.616 1.393 -20.728 1.00 76.56 237 GLN A C 1
ATOM 1913 O O . GLN A 1 237 ? 20.668 2.543 -20.293 1.00 76.56 237 GLN A O 1
ATOM 1918 N N . ASP A 1 238 ? 21.605 0.861 -21.440 1.00 84.69 238 ASP A N 1
ATOM 1919 C CA . ASP A 1 238 ? 22.683 1.666 -21.998 1.00 84.69 238 ASP A CA 1
ATOM 1920 C C . ASP A 1 238 ? 22.173 2.289 -23.299 1.00 84.69 238 ASP A C 1
ATOM 1922 O O . ASP A 1 238 ? 22.443 1.797 -24.394 1.00 84.69 238 ASP A O 1
ATOM 1926 N N . PHE A 1 239 ? 21.401 3.372 -23.167 1.00 82.50 239 PHE A N 1
ATOM 1927 C CA . PHE A 1 239 ? 20.833 4.088 -24.312 1.00 82.50 239 PHE A CA 1
ATOM 1928 C C . PHE A 1 239 ? 21.908 4.517 -25.310 1.00 82.50 239 PHE A C 1
ATOM 1930 O O . PHE A 1 239 ? 21.647 4.584 -26.505 1.00 82.50 239 PHE A O 1
ATOM 1937 N N . LYS A 1 240 ? 23.135 4.797 -24.851 1.00 88.38 240 LYS A N 1
ATOM 1938 C CA . LYS A 1 240 ? 24.234 5.152 -25.750 1.00 88.38 240 LYS A CA 1
ATOM 1939 C C . LYS A 1 240 ? 24.635 3.954 -26.600 1.00 88.38 240 LYS A C 1
ATOM 1941 O O . LYS A 1 240 ? 24.792 4.105 -27.809 1.00 88.38 240 LYS A O 1
ATOM 1946 N N . LYS A 1 241 ? 24.802 2.782 -25.985 1.00 89.69 241 LYS A N 1
ATOM 1947 C CA . LYS A 1 241 ? 25.071 1.540 -26.712 1.00 89.69 241 LYS A CA 1
ATOM 1948 C C . LYS A 1 241 ? 23.930 1.203 -27.672 1.00 89.69 241 LYS A C 1
ATOM 1950 O O . LYS A 1 241 ? 24.203 0.921 -28.831 1.00 89.69 241 LYS A O 1
ATOM 1955 N N . GLU A 1 242 ? 22.685 1.310 -27.222 1.00 90.56 242 GLU A N 1
ATOM 1956 C CA . GLU A 1 242 ? 21.498 1.020 -28.033 1.00 90.56 242 GLU A CA 1
ATOM 1957 C C . GLU A 1 242 ? 21.379 1.972 -29.236 1.00 90.56 242 GLU A C 1
ATOM 1959 O O . GLU A 1 242 ? 21.199 1.529 -30.366 1.00 90.56 242 GLU A O 1
ATOM 1964 N N . VAL A 1 243 ? 21.596 3.277 -29.037 1.00 93.12 243 VAL A N 1
ATOM 1965 C CA . VAL A 1 243 ? 21.624 4.267 -30.128 1.00 93.12 243 VAL A CA 1
ATOM 1966 C C . VAL A 1 243 ? 22.782 4.010 -31.097 1.00 93.12 243 VAL A C 1
ATOM 1968 O O . VAL A 1 243 ? 22.601 4.140 -32.306 1.00 93.12 243 VAL A O 1
ATOM 1971 N N . LEU A 1 244 ? 23.967 3.629 -30.607 1.00 94.31 244 LEU A N 1
ATOM 1972 C CA . LEU A 1 244 ? 25.108 3.291 -31.469 1.00 94.31 244 LEU A CA 1
ATOM 1973 C C . LEU A 1 244 ? 24.863 2.015 -32.284 1.00 94.31 244 LEU A C 1
ATOM 1975 O O . LEU A 1 244 ? 25.244 1.969 -33.453 1.00 94.31 244 LEU A O 1
ATOM 1979 N N . GLU A 1 245 ? 24.230 1.001 -31.695 1.00 93.94 245 GLU A N 1
ATOM 1980 C CA . GLU A 1 245 ? 23.817 -0.221 -32.395 1.00 93.94 245 GLU A CA 1
ATOM 1981 C C . GLU A 1 245 ? 22.773 0.096 -33.474 1.00 93.94 245 GLU A C 1
ATOM 1983 O O . GLU A 1 245 ? 22.950 -0.306 -34.624 1.00 93.94 245 GLU A O 1
ATOM 1988 N N . LEU A 1 246 ? 21.755 0.902 -33.152 1.00 94.12 246 LEU A N 1
ATOM 1989 C CA . LEU A 1 246 ? 20.730 1.342 -34.108 1.00 94.12 246 LEU A CA 1
ATOM 1990 C C . LEU A 1 246 ? 21.299 2.192 -35.252 1.00 94.12 246 LEU A C 1
ATOM 1992 O O . LEU A 1 246 ? 20.833 2.095 -36.385 1.00 94.12 246 LEU A O 1
ATOM 1996 N N . ALA A 1 247 ? 22.316 3.009 -34.980 1.00 95.56 247 ALA A N 1
ATOM 1997 C CA . ALA A 1 247 ? 22.987 3.823 -35.990 1.00 95.56 247 ALA A CA 1
ATOM 1998 C C . ALA A 1 247 ? 24.001 3.037 -36.847 1.00 95.56 247 ALA A C 1
ATOM 2000 O O . ALA A 1 247 ? 24.604 3.618 -37.748 1.00 95.56 247 ALA A O 1
ATOM 2001 N N . GLY A 1 248 ? 24.243 1.750 -36.561 1.00 94.38 248 GLY A N 1
ATOM 2002 C CA . GLY A 1 248 ? 25.287 0.960 -37.226 1.00 94.38 248 GLY A CA 1
ATOM 2003 C C . GLY A 1 248 ? 26.715 1.419 -36.899 1.00 94.38 248 GLY A C 1
ATOM 2004 O O . GLY A 1 248 ? 27.646 1.130 -37.646 1.00 94.38 248 GLY A O 1
ATOM 2005 N N . LEU A 1 249 ? 26.895 2.155 -35.797 1.00 93.75 249 LEU A N 1
ATOM 2006 C CA . LEU A 1 249 ? 28.174 2.721 -35.348 1.00 93.75 249 LEU A CA 1
ATOM 2007 C C . LEU A 1 249 ? 28.795 1.946 -34.176 1.00 93.75 249 LEU A C 1
ATOM 2009 O O . LEU A 1 249 ? 29.861 2.320 -33.680 1.00 93.75 249 LEU A O 1
ATOM 2013 N N . ALA A 1 250 ? 28.142 0.885 -33.700 1.00 90.69 250 ALA A N 1
ATOM 2014 C CA . ALA A 1 250 ? 28.694 0.029 -32.660 1.00 90.69 250 ALA A CA 1
ATOM 2015 C C . ALA A 1 250 ? 29.955 -0.684 -33.178 1.00 90.69 250 ALA A C 1
ATOM 2017 O O . ALA A 1 250 ? 29.905 -1.438 -34.150 1.00 90.69 250 ALA A O 1
ATOM 2018 N N . LYS A 1 251 ? 31.102 -0.447 -32.525 1.00 86.06 251 LYS A N 1
ATOM 2019 C CA . LYS A 1 251 ? 32.334 -1.185 -32.828 1.00 86.06 251 LYS A CA 1
ATOM 2020 C C . LYS A 1 251 ? 32.106 -2.681 -32.586 1.00 86.06 251 LYS A C 1
ATOM 2022 O O . LYS A 1 251 ? 31.563 -3.027 -31.531 1.00 86.06 251 LYS A O 1
ATOM 2027 N N . PRO A 1 252 ? 32.535 -3.567 -33.502 1.00 81.12 252 PRO A N 1
ATOM 2028 C CA . PRO A 1 252 ? 32.445 -4.995 -33.263 1.00 81.12 252 PRO A CA 1
ATOM 2029 C C . PRO A 1 252 ? 33.266 -5.359 -32.015 1.00 81.12 252 PRO A C 1
ATOM 2031 O O . PRO A 1 252 ? 34.341 -4.793 -31.790 1.00 81.12 252 PRO A O 1
ATOM 2034 N N . PRO A 1 253 ? 32.774 -6.280 -31.171 1.00 78.25 253 PRO A N 1
ATOM 2035 C CA . PRO A 1 253 ? 33.514 -6.715 -29.997 1.00 78.25 253 PRO A CA 1
ATOM 2036 C C . PRO A 1 253 ? 34.842 -7.346 -30.445 1.00 78.25 253 PRO A C 1
ATOM 2038 O O . PRO A 1 253 ? 34.850 -8.438 -31.005 1.00 78.25 253 PRO A O 1
ATOM 2041 N N . GLY A 1 254 ? 35.957 -6.639 -30.223 1.00 80.44 254 GLY A N 1
ATOM 2042 C CA . GLY A 1 254 ? 37.313 -7.104 -30.551 1.00 80.44 254 GLY A CA 1
ATOM 2043 C C . GLY A 1 254 ? 38.119 -6.261 -31.552 1.00 80.44 254 GLY A C 1
ATOM 2044 O O . GLY A 1 254 ? 39.229 -6.674 -31.877 1.00 80.44 254 GLY A O 1
ATOM 2045 N N . SER A 1 255 ? 37.607 -5.115 -32.030 1.00 70.44 255 SER A N 1
ATOM 2046 C CA . SER A 1 255 ? 38.333 -4.170 -32.914 1.00 70.44 255 SER A CA 1
ATOM 2047 C C . SER A 1 255 ? 38.892 -2.934 -32.213 1.00 70.44 255 SER A C 1
ATOM 2049 O O . SER A 1 255 ? 38.123 -2.328 -31.426 1.00 70.44 255 SER A O 1
#